Protein 1MJH (pdb70)

Foldseek 3Di:
DQQQEEEQEAPPFPQSVVLLVVVLVSDDPDAHEYEYEYEAEQVVLVVVVSSVVVVVVVVVVVVVVQVVSCVVSVVSPYHYRYYYYYYHQLVVSQVVCVVVVGQEYGGEQDHDVPDVVDQGDPSVVSNVVPHPHHYHYGYDDPD/DQQAEEEQEAPPFQQSVVLLVVVLVSDDPDAHAYEYEYEAEPVVLVVVVVSSVVVVVVVVVVCVVVQVVSCVVNVVSPHHYDYDYYYYHLLVVSQVVCVVVVGQEYGGEQDHDVPDPVDRGDPSVVSNVVPHPHHYHYGYDDDD

Solvent-accessible surface area: 15535 Å² total; per-residue (Å²): 84,125,27,108,52,1,0,3,12,8,51,39,3,109,3,5,104,40,0,15,119,9,0,56,36,16,54,65,172,152,93,14,36,0,0,0,1,25,16,6,32,46,119,135,14,167,148,130,144,134,53,79,119,50,46,98,116,56,39,106,64,3,123,88,92,6,102,105,25,51,113,74,0,67,111,62,45,6,150,14,90,68,34,56,44,70,3,41,18,24,92,30,9,32,119,13,0,109,97,36,45,3,48,0,0,0,8,8,0,12,19,144,122,64,93,181,142,78,80,9,16,80,50,5,42,41,0,0,59,118,5,74,36,18,0,0,0,2,23,47,122,125,150,98,107,25,104,51,0,0,0,12,6,50,31,3,93,1,4,82,32,0,4,121,11,0,70,34,17,48,73,186,140,77,16,35,0,1,0,1,24,14,11,30,62,132,138,21,196,91,123,138,108,125,50,71,96,47,63,96,120,66,31,100,128,4,88,104,95,3,82,97,10,47,139,65,0,69,122,52,48,8,146,14,96,55,32,48,41,48,3,40,20,24,90,25,8,34,116,14,0,107,102,36,43,3,47,0,0,0,8,8,0,11,18,140,122,54,88,137,134,77,78,9,17,81,50,6,41,39,0,0,60,111,5,74,37,18,0,0,0,2,22,35,113,108,145

B-factor: mean 31.73, std 15.05, range [5.67, 88.01]

CATH classification: 3.40.50.620

Organism: Methanocaldococcus jannaschii (strain ATCC 43067 / DSM 2661 / JAL-1 / JCM 10045 / NBRC 100440) (NCBI:txid243232)

Radius of gyration: 20.62 Å; Cα contacts (8 Å, |Δi|>4): 515; chains: 2; bounding box: 46×74×37 Å

Structure (mmCIF, N/CA/C/O backbone):
data_1MJH
#
_entry.id   1MJH
#
_cell.length_a   95.530
_cell.length_b   96.080
_cell.length_c   37.500
_cell.angle_alpha   90.00
_cell.angle_beta   90.00
_cell.angle_gamma   90.00
#
_symmetry.space_group_name_H-M   'P 21 21 2'
#
loop_
_entity.id
_entity.type
_entity.pdbx_description
1 polymer 'PR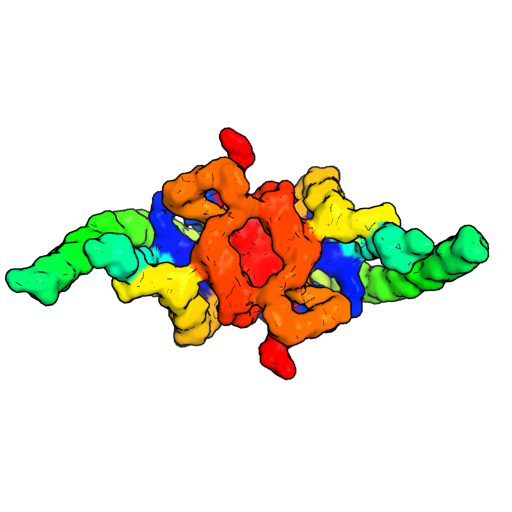OTEIN (ATP-BINDING DOMAIN OF PROTEIN MJ0577)'
2 non-polymer 'MANGANESE (II) ION'
3 non-polymer "ADENOSINE-5'-TRIPHOSPHATE"
4 water water
#
loop_
_atom_site.group_PDB
_atom_site.id
_atom_site.type_symbol
_atom_site.label_atom_id
_atom_site.label_alt_id
_atom_site.label_comp_id
_atom_site.label_asym_id
_atom_site.label_entity_id
_atom_site.label_seq_id
_atom_site.pdbx_PDB_ins_code
_atom_site.Cartn_x
_atom_site.Cartn_y
_atom_site.Cartn_z
_atom_site.occupancy
_atom_site.B_iso_or_equiv
_atom_site.auth_seq_id
_atom_site.auth_comp_id
_atom_site.auth_asym_id
_atom_site.auth_atom_id
_atom_site.pdbx_PDB_model_num
ATOM 1 N N . VAL A 1 3 ? 28.054 -9.370 16.846 1.00 32.99 3 VAL A N 1
ATOM 2 C CA . VAL A 1 3 ? 27.701 -8.036 17.425 1.00 32.30 3 VAL A CA 1
ATOM 3 C C . VAL A 1 3 ? 28.937 -7.294 17.890 1.00 33.27 3 VAL A C 1
ATOM 4 O O . VAL A 1 3 ? 29.738 -7.926 18.586 1.00 33.48 3 VAL A O 1
ATOM 8 N N . MET A 1 4 ? 29.120 -6.014 17.535 1.00 28.25 4 MET A N 1
ATOM 9 C CA . MET A 1 4 ? 30.194 -5.203 18.060 1.00 28.34 4 MET A CA 1
ATOM 10 C C . MET A 1 4 ? 29.649 -3.813 18.420 1.00 27.20 4 MET A C 1
ATOM 11 O O . MET A 1 4 ? 29.072 -3.161 17.516 1.00 30.41 4 MET A O 1
ATOM 16 N N . TYR A 1 5 ? 29.838 -3.322 19.634 1.00 25.05 5 TYR A N 1
ATOM 17 C CA . TYR A 1 5 ? 29.338 -1.999 19.980 1.00 21.42 5 TYR A CA 1
ATOM 18 C C . TYR A 1 5 ? 30.352 -0.899 19.680 1.00 24.84 5 TYR A C 1
ATOM 19 O O . TYR A 1 5 ? 30.968 -0.371 20.601 1.00 30.55 5 TYR A O 1
ATOM 28 N N . LYS A 1 6 ? 30.494 -0.582 18.383 1.00 25.74 6 LYS A N 1
ATOM 29 C CA . LYS A 1 6 ? 31.494 0.447 18.035 1.00 26.75 6 LYS A CA 1
ATOM 30 C C . LYS A 1 6 ? 30.932 1.839 18.096 1.00 26.72 6 LYS A C 1
ATOM 31 O O . LYS A 1 6 ? 31.622 2.816 18.427 1.00 26.08 6 LYS A O 1
ATOM 37 N N . LYS A 1 7 ? 29.615 1.947 17.796 1.00 23.41 7 LYS A N 1
ATOM 38 C CA . LYS A 1 7 ? 28.988 3.272 17.737 1.00 20.58 7 LYS A CA 1
ATOM 39 C C . LYS A 1 7 ? 27.694 3.279 18.564 1.00 19.74 7 LYS A C 1
ATOM 40 O O . LYS A 1 7 ? 26.896 2.358 18.378 1.00 20.01 7 LYS A O 1
ATOM 46 N N . ILE A 1 8 ? 27.666 4.167 19.531 1.00 19.44 8 ILE A N 1
ATOM 47 C CA . ILE A 1 8 ? 26.527 4.253 20.457 1.00 19.60 8 ILE A CA 1
ATOM 48 C C . ILE A 1 8 ? 25.730 5.532 20.243 1.00 23.36 8 ILE A C 1
ATOM 49 O O . ILE A 1 8 ? 26.282 6.639 20.139 1.00 22.68 8 ILE A O 1
ATOM 54 N N . LEU A 1 9 ? 24.367 5.391 20.287 1.00 19.74 9 LEU A N 1
ATOM 55 C CA . LEU A 1 9 ? 23.571 6.628 20.280 1.00 18.71 9 LEU A CA 1
ATOM 56 C C . LEU A 1 9 ? 23.141 6.877 21.722 1.00 19.02 9 LEU A C 1
ATOM 57 O O . LEU A 1 9 ? 22.611 5.977 22.397 1.00 20.10 9 LEU A O 1
ATOM 62 N N . TYR A 1 10 ? 23.567 8.057 22.224 1.00 16.73 10 TYR A N 1
ATOM 63 C CA . TYR A 1 10 ? 23.174 8.432 23.580 1.00 18.31 10 TYR A CA 1
ATOM 64 C C . TYR A 1 10 ? 22.289 9.674 23.533 1.00 18.98 10 TYR A C 1
ATOM 65 O O . TYR A 1 10 ? 22.748 10.811 23.374 1.00 20.71 10 TYR A O 1
ATOM 74 N N . PRO A 1 11 ? 20.977 9.477 23.525 1.00 19.23 11 PRO A N 1
ATOM 75 C CA . PRO A 1 11 ? 20.028 10.612 23.523 1.00 18.82 11 PRO A CA 1
ATOM 76 C C . PRO A 1 11 ? 19.774 11.079 24.945 1.00 20.75 11 PRO A C 1
ATOM 77 O O . PRO A 1 11 ? 19.486 10.308 25.888 1.00 20.23 11 PRO A O 1
ATOM 81 N N . THR A 1 12 ? 20.051 12.380 25.172 1.00 18.90 12 THR A N 1
ATOM 82 C CA . THR A 1 12 ? 19.849 12.943 26.503 1.00 19.90 12 THR A CA 1
ATOM 83 C C . THR A 1 12 ? 18.883 14.107 26.560 1.00 22.67 12 THR A C 1
ATOM 84 O O . THR A 1 12 ? 18.893 14.946 25.662 1.00 19.96 12 THR A O 1
ATOM 88 N N . ASP A 1 13 ? 18.090 14.161 27.606 1.00 21.58 13 ASP A N 1
ATOM 89 C CA . ASP A 1 13 ? 17.213 15.278 27.924 1.00 21.04 13 ASP A CA 1
ATOM 90 C C . ASP A 1 13 ? 17.791 16.023 29.143 1.00 24.53 13 ASP A C 1
ATOM 91 O O . ASP A 1 13 ? 17.052 16.794 29.735 1.00 23.43 13 ASP A O 1
ATOM 96 N N . PHE A 1 14 ? 19.009 15.698 29.516 1.00 22.42 14 PHE A N 1
ATOM 97 C CA . PHE A 1 14 ? 19.705 16.308 30.661 1.00 27.84 14 PHE A CA 1
ATOM 98 C C . PHE A 1 14 ? 19.028 16.028 31.984 1.00 27.65 14 PHE A C 1
ATOM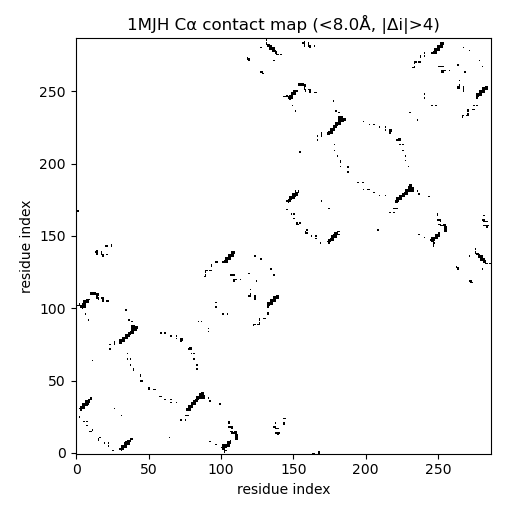 99 O O . PHE A 1 14 ? 19.150 16.763 33.005 1.00 25.29 14 PHE A O 1
ATOM 107 N N . SER A 1 15 ? 18.254 14.949 32.074 1.00 23.79 15 SER A N 1
ATOM 108 C CA . SER A 1 15 ? 17.538 14.571 33.296 1.00 22.29 15 SER A CA 1
ATOM 109 C C . SER A 1 15 ? 18.460 13.766 34.201 1.00 21.63 15 SER A C 1
ATOM 110 O O . SER A 1 15 ? 19.528 13.288 33.848 1.00 22.36 15 SER A O 1
ATOM 113 N N . GLU A 1 16 ? 17.948 13.550 35.423 1.00 24.81 16 GLU A N 1
ATOM 114 C CA . GLU A 1 16 ? 18.765 12.775 36.374 1.00 25.77 16 GLU A CA 1
ATOM 115 C C . GLU A 1 16 ? 18.880 11.320 35.918 1.00 26.44 16 GLU A C 1
ATOM 116 O O . GLU A 1 16 ? 19.971 10.732 36.051 1.00 23.77 16 GLU A O 1
ATOM 122 N N . THR A 1 17 ? 17.787 10.840 35.276 1.00 24.19 17 THR A N 1
ATOM 123 C CA . THR A 1 17 ? 17.917 9.423 34.837 1.00 22.27 17 THR A CA 1
ATOM 124 C C . THR A 1 17 ? 18.820 9.293 33.633 1.00 23.05 17 THR A C 1
ATOM 125 O O . THR A 1 17 ? 19.699 8.425 33.472 1.00 20.90 17 THR A O 1
ATOM 129 N N . ALA A 1 18 ? 18.801 10.295 32.744 1.00 21.53 18 ALA A N 1
ATOM 130 C CA . ALA A 1 18 ? 19.742 10.321 31.612 1.00 21.46 18 ALA A CA 1
ATOM 131 C C . ALA A 1 18 ? 21.179 10.360 32.088 1.00 20.01 18 ALA A C 1
ATOM 132 O O . ALA A 1 18 ? 22.124 9.830 31.528 1.00 21.35 18 ALA A O 1
ATOM 134 N N . GLU A 1 19 ? 21.400 11.021 33.269 1.00 22.92 19 GLU A N 1
ATOM 135 C CA . GLU A 1 19 ? 22.766 11.084 33.826 1.00 22.27 19 GLU A CA 1
ATOM 136 C C . GLU A 1 19 ? 23.286 9.730 34.323 1.00 20.73 19 GLU A C 1
ATOM 137 O O . GLU A 1 19 ? 24.433 9.406 34.166 1.00 22.66 19 GLU A O 1
ATOM 143 N N . ILE A 1 20 ? 22.372 8.912 34.821 1.00 24.53 20 ILE A N 1
ATOM 144 C CA . ILE A 1 20 ? 22.669 7.534 35.200 1.00 22.66 20 ILE A CA 1
ATOM 145 C C . ILE A 1 20 ? 23.046 6.792 33.914 1.00 22.95 20 ILE A C 1
ATOM 146 O O . ILE A 1 20 ? 24.038 6.088 33.866 1.00 21.35 20 ILE A O 1
ATOM 151 N N . ALA A 1 21 ? 22.254 7.046 32.858 1.00 20.07 21 ALA A N 1
ATOM 152 C CA . ALA A 1 21 ? 22.590 6.346 31.602 1.00 23.16 21 ALA A CA 1
ATOM 153 C C . ALA A 1 21 ? 23.952 6.704 31.057 1.00 23.20 21 ALA A C 1
ATOM 154 O O . ALA A 1 21 ? 24.638 5.888 30.437 1.00 20.30 21 ALA A O 1
ATOM 156 N N . LEU A 1 22 ? 24.429 7.932 31.299 1.00 23.09 22 LEU A N 1
ATOM 157 C CA . LEU A 1 22 ? 25.770 8.332 30.882 1.00 22.94 22 LEU A CA 1
ATOM 158 C C . LEU A 1 22 ? 26.877 7.474 31.525 1.00 21.70 22 LEU A C 1
ATOM 159 O O . LEU A 1 22 ? 27.860 7.139 30.838 1.00 23.05 22 LEU A O 1
ATOM 164 N N . LYS A 1 23 ? 26.673 6.979 32.744 1.00 22.63 23 LYS A N 1
ATOM 165 C CA . LYS A 1 23 ? 27.673 6.068 33.328 1.00 24.37 23 LYS A CA 1
ATOM 166 C C . LYS A 1 23 ? 27.757 4.774 32.515 1.00 25.44 23 LYS A C 1
ATOM 167 O O . LYS A 1 23 ? 28.842 4.175 32.460 1.00 23.43 23 LYS A O 1
ATOM 173 N N . HIS A 1 24 ? 26.597 4.311 32.002 1.00 23.25 24 HIS A N 1
ATOM 174 C CA . HIS A 1 24 ? 26.615 3.089 31.199 1.00 21.89 24 HIS A CA 1
ATOM 175 C C . HIS A 1 24 ? 27.283 3.307 29.862 1.00 21.01 24 HIS A C 1
ATOM 176 O O . HIS A 1 24 ? 28.069 2.505 29.357 1.00 20.74 24 HIS A O 1
ATOM 183 N N . VAL A 1 25 ? 27.100 4.474 29.200 1.00 21.08 25 VAL A N 1
ATOM 184 C CA . VAL A 1 25 ? 27.825 4.800 28.000 1.00 21.59 25 VAL A CA 1
ATOM 185 C C . VAL A 1 25 ? 29.340 4.721 28.228 1.00 22.11 25 VAL A C 1
ATOM 186 O O . VAL A 1 25 ? 30.072 4.072 27.480 1.00 22.63 25 VAL A O 1
ATOM 190 N N . LYS A 1 26 ? 29.790 5.300 29.351 1.00 23.93 26 LYS A N 1
ATOM 191 C CA . LYS A 1 26 ? 31.227 5.256 29.662 1.00 24.93 26 LYS A CA 1
ATOM 192 C C . LYS A 1 26 ? 31.713 3.821 29.946 1.00 24.80 26 LYS A C 1
ATOM 193 O O . LYS A 1 26 ? 32.815 3.458 29.542 1.00 25.19 26 LYS A O 1
ATOM 199 N N . ALA A 1 27 ? 30.845 2.998 30.510 1.00 25.30 27 ALA A N 1
ATOM 200 C CA . ALA A 1 27 ? 31.223 1.599 30.766 1.00 25.91 27 ALA A CA 1
ATOM 201 C C . ALA A 1 27 ? 31.378 0.820 29.482 1.00 28.37 27 ALA A C 1
ATOM 202 O O . ALA A 1 27 ? 31.967 -0.255 29.404 1.00 25.38 27 ALA A O 1
ATOM 204 N N . PHE A 1 28 ? 30.818 1.295 28.343 1.00 24.48 28 PHE A N 1
ATOM 205 C CA . PHE A 1 28 ? 30.997 0.615 27.080 1.00 21.51 28 PHE A CA 1
ATOM 206 C C . PHE A 1 28 ? 32.359 0.854 26.493 1.00 23.85 28 PHE A C 1
ATOM 207 O O . PHE A 1 28 ? 32.717 0.149 25.547 1.00 25.13 28 PHE A O 1
ATOM 215 N N . LYS A 1 29 ? 33.181 1.720 27.112 1.00 26.13 29 LYS A N 1
ATOM 216 C CA . LYS A 1 29 ? 34.476 1.968 26.492 1.00 27.76 29 LYS A CA 1
ATOM 217 C C . LYS A 1 29 ? 35.328 0.718 26.731 1.00 34.39 29 LYS A C 1
ATOM 218 O O . LYS A 1 29 ? 35.180 0.037 27.737 1.00 34.99 29 LYS A O 1
ATOM 224 N N . THR A 1 30 ? 36.078 0.312 25.739 1.00 33.50 30 THR A N 1
ATOM 225 C CA . THR A 1 30 ? 37.062 -0.720 25.653 1.00 42.25 30 THR A CA 1
ATOM 226 C C . THR A 1 30 ? 38.404 -0.131 25.169 1.00 45.49 30 THR A C 1
ATOM 227 O O . THR A 1 30 ? 38.620 1.089 25.138 1.00 46.90 30 THR A O 1
ATOM 231 N N . LEU A 1 31 ? 39.258 -0.979 24.610 1.00 50.28 31 LEU A N 1
ATOM 232 C CA . LEU A 1 31 ? 40.538 -0.580 24.046 1.00 50.39 31 LEU A CA 1
ATOM 233 C C . LEU A 1 31 ? 40.411 -0.145 22.588 1.00 51.13 31 LEU A C 1
ATOM 234 O O . LEU A 1 31 ? 41.322 0.460 22.007 1.00 49.19 31 LEU A O 1
ATOM 239 N N . LYS A 1 32 ? 39.271 -0.483 21.985 1.00 47.79 32 LYS A N 1
ATOM 240 C CA . LYS A 1 32 ? 39.059 -0.214 20.569 1.00 46.97 32 LYS A CA 1
ATOM 241 C C . LYS A 1 32 ? 38.515 1.191 20.371 1.00 44.32 32 LYS A C 1
ATOM 242 O O . LYS A 1 32 ? 38.114 1.831 21.340 1.00 43.80 32 LYS A O 1
ATOM 248 N N . ALA A 1 33 ? 38.568 1.676 19.140 1.00 43.31 33 ALA A N 1
ATOM 249 C CA . ALA A 1 33 ? 38.032 2.996 18.826 1.00 45.10 33 ALA A CA 1
ATOM 250 C C . ALA A 1 33 ? 36.503 2.946 18.916 1.00 43.29 33 ALA A C 1
ATOM 251 O O . ALA A 1 33 ? 35.882 2.067 18.335 1.00 41.79 33 ALA A O 1
ATOM 253 N N . GLU A 1 34 ? 35.934 3.837 19.716 1.00 42.21 34 GLU A N 1
ATOM 254 C CA . GLU A 1 34 ? 34.489 3.850 19.889 1.00 34.14 34 GLU A CA 1
ATOM 255 C C . GLU A 1 34 ? 34.023 5.281 19.631 1.00 31.42 34 GLU A C 1
ATOM 256 O O . GLU A 1 34 ? 34.747 6.268 19.846 1.00 28.92 34 GLU A O 1
ATOM 262 N N . GLU A 1 35 ? 32.745 5.369 19.244 1.00 26.14 35 GLU A N 1
ATOM 263 C CA . GLU A 1 35 ? 32.138 6.633 18.907 1.00 23.12 35 GLU A CA 1
ATOM 264 C C . GLU A 1 35 ? 30.762 6.797 19.564 1.00 23.68 35 GLU A C 1
ATOM 265 O O . GLU A 1 35 ? 30.093 5.753 19.710 1.00 24.40 35 GLU A O 1
ATOM 271 N N . VAL A 1 36 ? 30.485 7.985 20.051 1.00 23.69 36 VAL A N 1
ATOM 272 C CA . VAL A 1 36 ? 29.189 8.271 20.639 1.00 21.94 36 VAL A CA 1
ATOM 273 C C . VAL A 1 36 ? 28.539 9.360 19.787 1.00 26.48 36 VAL A C 1
ATOM 274 O O . VAL A 1 36 ? 29.057 10.463 19.485 1.00 24.75 36 VAL A O 1
ATOM 278 N N . ILE A 1 37 ? 27.302 9.051 19.365 1.00 21.45 37 ILE A N 1
ATOM 279 C CA . ILE A 1 37 ? 26.447 10.108 18.824 1.00 22.54 37 ILE A CA 1
ATOM 280 C C . ILE A 1 37 ? 25.688 10.672 20.000 1.00 21.26 37 ILE A C 1
ATOM 281 O O . ILE A 1 37 ? 24.865 9.993 20.661 1.00 22.99 37 ILE A O 1
ATOM 286 N N . LEU A 1 38 ? 25.960 11.920 20.385 1.00 21.18 38 LEU A N 1
ATOM 287 C CA . LEU A 1 38 ? 25.359 12.539 21.541 1.00 23.28 38 LEU A CA 1
ATOM 288 C C . LEU A 1 38 ? 24.236 13.431 21.039 1.00 28.61 38 LEU A C 1
ATOM 289 O O . LEU A 1 38 ? 24.553 14.330 20.251 1.00 24.21 38 LEU A O 1
ATOM 294 N N . LEU A 1 39 ? 22.987 13.095 21.381 1.00 21.25 39 LEU A N 1
ATOM 295 C CA . LEU A 1 39 ? 21.862 13.805 20.762 1.00 20.97 39 LEU A CA 1
ATOM 296 C C . LEU A 1 39 ? 20.899 14.399 21.762 1.00 24.19 39 LEU A C 1
ATOM 297 O O . LEU A 1 39 ? 20.442 13.824 22.773 1.00 21.24 39 LEU A O 1
ATOM 302 N N . HIS A 1 40 ? 20.490 15.651 21.526 1.00 19.66 40 HIS A N 1
ATOM 303 C CA . HIS A 1 40 ? 19.492 16.338 22.271 1.00 17.85 40 HIS A CA 1
ATOM 304 C C . HIS A 1 40 ? 18.381 16.862 21.346 1.00 21.69 40 HIS A C 1
ATOM 305 O O . HIS A 1 40 ? 18.750 17.415 20.294 1.00 22.55 40 HIS A O 1
ATOM 312 N N . VAL A 1 41 ? 17.145 16.492 21.566 1.00 20.64 41 VAL A N 1
ATOM 313 C CA . VAL A 1 41 ? 16.040 17.001 20.748 1.00 21.20 41 VAL A CA 1
ATOM 314 C C . VAL A 1 41 ? 15.305 18.075 21.530 1.00 20.75 41 VAL A C 1
ATOM 315 O O . VAL A 1 41 ? 14.747 17.877 22.613 1.00 22.19 41 VAL A O 1
ATOM 319 N N . ILE A 1 42 ? 15.151 19.269 20.904 1.00 22.62 42 ILE A N 1
ATOM 320 C CA . ILE A 1 42 ? 14.277 20.294 21.488 1.00 23.41 42 ILE A CA 1
ATOM 321 C C . ILE A 1 42 ? 12.847 20.010 21.019 1.00 25.79 42 ILE A C 1
ATOM 322 O O . ILE A 1 42 ? 12.550 20.006 19.838 1.00 24.67 42 ILE A O 1
ATOM 327 N N . ASP A 1 43 ? 11.966 19.700 21.987 1.00 24.03 43 ASP A N 1
ATOM 328 C CA . ASP A 1 43 ? 10.644 19.186 21.575 1.00 22.43 43 ASP A CA 1
ATOM 329 C C . ASP A 1 43 ? 9.777 20.295 21.007 1.00 27.46 43 ASP A C 1
ATOM 330 O O . ASP A 1 43 ? 9.442 21.273 21.697 1.00 28.61 43 ASP A O 1
ATOM 335 N N . GLU A 1 44 ? 9.455 20.149 19.732 1.00 29.20 44 GLU A N 1
ATOM 336 C CA . GLU A 1 44 ? 8.713 21.205 19.033 1.00 33.74 44 GLU A CA 1
ATOM 337 C C . GLU A 1 44 ? 7.310 21.395 19.571 1.00 36.24 44 GLU A C 1
ATOM 338 O O . GLU A 1 44 ? 6.709 22.478 19.456 1.00 38.59 44 GLU A O 1
ATOM 344 N N . ARG A 1 45 ? 6.755 20.358 20.183 1.00 38.19 45 ARG A N 1
ATOM 345 C CA . ARG A 1 45 ? 5.419 20.389 20.735 1.00 41.75 45 ARG A CA 1
ATOM 346 C C . ARG A 1 45 ? 5.379 21.268 21.980 1.00 44.08 45 ARG A C 1
ATOM 347 O O . ARG A 1 45 ? 4.287 21.710 22.319 1.00 45.89 45 ARG A O 1
ATOM 355 N N . GLU A 1 46 ? 6.500 21.581 22.616 1.00 46.59 46 GLU A N 1
ATOM 356 C CA . GLU A 1 46 ? 6.523 22.421 23.802 1.00 51.58 46 GLU A CA 1
ATOM 357 C C . GLU A 1 46 ? 6.858 23.877 23.496 1.00 55.96 46 GLU A C 1
ATOM 358 O O . GLU A 1 46 ? 6.833 24.758 24.362 1.00 55.94 46 GLU A O 1
ATOM 364 N N . ILE A 1 47 ? 7.108 24.139 22.220 1.00 56.80 47 ILE A N 1
ATOM 365 C CA . ILE A 1 47 ? 7.363 25.470 21.709 1.00 59.48 47 ILE A CA 1
ATOM 366 C C . ILE A 1 47 ? 6.095 26.090 21.134 1.00 59.95 47 ILE A C 1
ATOM 367 O O . ILE A 1 47 ? 5.845 27.269 21.322 1.00 60.70 47 ILE A O 1
ATOM 372 N N . LYS A 1 48 ? 5.357 25.312 20.354 1.00 61.70 48 LYS A N 1
ATOM 373 C CA . LYS A 1 48 ? 4.165 25.805 19.676 1.00 63.14 48 LYS A CA 1
ATOM 374 C C . LYS A 1 48 ? 3.240 26.540 20.641 1.00 63.35 48 LYS A C 1
ATOM 375 O O . LYS A 1 48 ? 3.318 27.796 20.682 1.00 63.55 48 LYS A O 1
ATOM 381 N N . VAL A 1 66 ? 4.357 36.877 20.161 1.00 79.57 66 VAL A N 1
ATOM 382 C CA . VAL A 1 66 ? 3.932 35.435 20.197 1.00 79.73 66 VAL A CA 1
ATOM 383 C C . VAL A 1 66 ? 4.845 34.602 19.304 1.00 80.01 66 VAL A C 1
ATOM 384 O O . VAL A 1 66 ? 5.377 33.587 19.769 1.00 78.91 66 VAL A O 1
ATOM 388 N N . GLU A 1 67 ? 5.117 35.054 18.082 1.00 80.07 67 GLU A N 1
ATOM 389 C CA . GLU A 1 67 ? 6.049 34.350 17.202 1.00 79.39 67 GLU A CA 1
ATOM 390 C C . GLU A 1 67 ? 7.479 34.736 17.584 1.00 77.66 67 GLU A C 1
ATOM 391 O O . GLU A 1 67 ? 8.428 33.964 17.486 1.00 76.71 67 GLU A O 1
ATOM 397 N N . GLU A 1 68 ? 7.596 35.945 18.125 1.00 76.21 68 GLU A N 1
ATOM 398 C CA . GLU A 1 68 ? 8.851 36.456 18.658 1.00 75.05 68 GLU A CA 1
ATOM 399 C C . GLU A 1 68 ? 9.086 35.843 20.039 1.00 72.77 68 GLU A C 1
ATOM 400 O O . GLU A 1 68 ? 10.216 35.735 20.512 1.00 71.76 68 GLU A O 1
ATOM 406 N N . PHE A 1 69 ? 8.000 35.400 20.671 1.00 69.38 69 PHE A N 1
ATOM 407 C CA . PHE A 1 69 ? 8.032 34.703 21.941 1.00 67.10 69 PHE A CA 1
ATOM 408 C C . PHE A 1 69 ? 8.608 33.299 21.745 1.00 64.31 69 PHE A C 1
ATOM 409 O O . PHE A 1 69 ? 9.385 32.835 22.571 1.00 62.77 69 PHE A O 1
ATOM 417 N N . GLU A 1 70 ? 8.220 32.656 20.652 1.00 62.42 70 GLU A N 1
ATOM 418 C CA . GLU A 1 70 ? 8.686 31.330 20.295 1.00 63.35 70 GLU A CA 1
ATOM 419 C C . GLU A 1 70 ? 10.190 31.312 20.032 1.00 61.46 70 GLU A C 1
ATOM 420 O O . GLU A 1 70 ? 10.928 30.492 20.563 1.00 59.87 70 GLU A O 1
ATOM 426 N N . ASN A 1 71 ? 10.617 32.254 19.187 1.00 58.90 71 ASN A N 1
ATOM 427 C CA . ASN A 1 71 ? 12.021 32.393 18.830 1.00 56.37 71 ASN A CA 1
ATOM 428 C C . ASN A 1 71 ? 12.856 32.665 20.073 1.00 54.14 71 ASN A C 1
ATOM 429 O O . ASN A 1 71 ? 13.924 32.078 20.242 1.00 55.85 71 ASN A O 1
ATOM 434 N N . GLU A 1 72 ? 12.370 33.524 20.954 1.00 50.22 72 GLU A N 1
ATOM 435 C CA . GLU A 1 72 ? 13.023 33.814 22.217 1.00 51.87 72 GLU A CA 1
ATOM 436 C C . GLU A 1 72 ? 13.154 32.528 23.047 1.00 49.38 72 GLU A C 1
ATOM 437 O O . GLU A 1 72 ? 14.219 32.276 23.612 1.00 51.08 72 GLU A O 1
ATOM 443 N N . LEU A 1 73 ? 12.081 31.758 23.130 1.00 48.61 73 LEU A N 1
ATOM 444 C CA . LEU A 1 73 ? 12.116 30.499 23.873 1.00 47.64 73 LEU A CA 1
ATOM 445 C C . LEU A 1 73 ? 13.080 29.519 23.203 1.00 45.22 73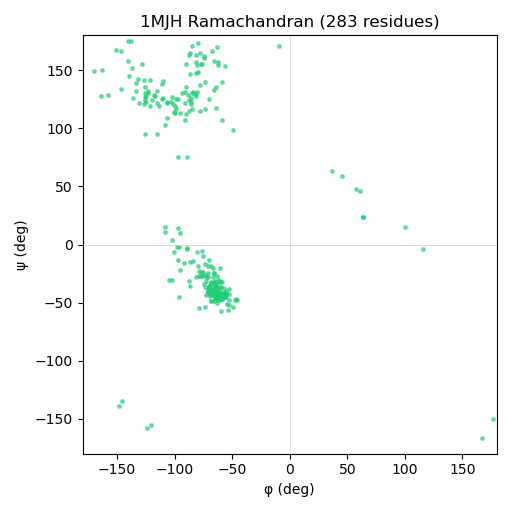 LEU A C 1
ATOM 446 O O . LEU A 1 73 ? 13.917 28.920 23.864 1.00 45.64 73 LEU A O 1
ATOM 451 N N . LYS A 1 74 ? 12.981 29.392 21.891 1.00 43.87 74 LYS A N 1
ATOM 452 C CA . LYS A 1 74 ? 13.844 28.569 21.074 1.00 42.63 74 LYS A CA 1
ATOM 453 C C . LYS A 1 74 ? 15.325 28.861 21.296 1.00 40.52 74 LYS A C 1
ATOM 454 O O . LYS A 1 74 ? 16.124 27.928 21.385 1.00 33.99 74 LYS A O 1
ATOM 460 N N . ASN A 1 75 ? 15.683 30.146 21.280 1.00 39.65 75 ASN A N 1
ATOM 461 C CA . ASN A 1 75 ? 17.054 30.562 21.480 1.00 38.36 75 ASN A CA 1
ATOM 462 C C . ASN A 1 75 ? 17.570 30.177 22.860 1.00 38.02 75 ASN A C 1
ATOM 463 O O . ASN A 1 75 ? 18.729 29.813 22.988 1.00 35.62 75 ASN A O 1
ATOM 468 N N . LYS A 1 76 ? 16.715 30.416 23.862 1.00 36.49 76 LYS A N 1
ATOM 469 C CA . LYS A 1 76 ? 17.124 30.081 25.223 1.00 38.34 76 LYS A CA 1
ATOM 470 C C . LYS A 1 76 ? 17.299 28.554 25.328 1.00 31.74 76 LYS A C 1
ATOM 471 O O . LYS A 1 76 ? 18.367 28.169 25.774 1.00 33.94 76 LYS A O 1
ATOM 477 N N . LEU A 1 77 ? 16.391 27.779 24.746 1.00 30.74 77 LEU A N 1
ATOM 478 C CA .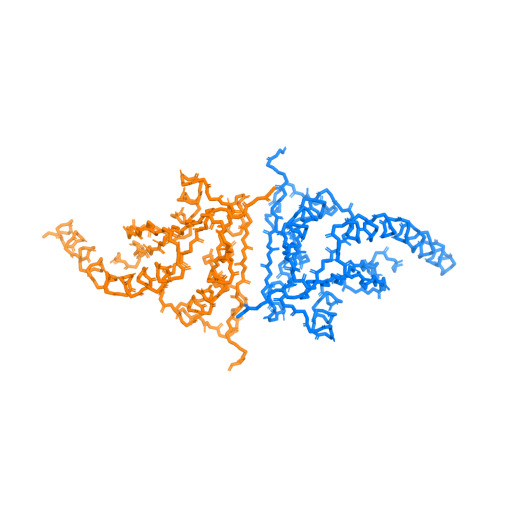 LEU A 1 77 ? 16.563 26.319 24.801 1.00 30.31 77 LEU A CA 1
ATOM 479 C C . LEU A 1 77 ? 17.807 25.885 24.057 1.00 30.00 77 LEU A C 1
ATOM 480 O O . LEU A 1 77 ? 18.570 25.052 24.549 1.00 30.49 77 LEU A O 1
ATOM 485 N N . THR A 1 78 ? 18.095 26.472 22.877 1.00 26.93 78 THR A N 1
ATOM 486 C CA . THR A 1 78 ? 19.290 26.086 22.134 1.00 29.58 78 THR A CA 1
ATOM 487 C C . THR A 1 78 ? 20.554 26.437 22.890 1.00 28.77 78 THR A C 1
ATOM 488 O O . THR A 1 78 ? 21.512 25.671 22.881 1.00 27.99 78 THR A O 1
ATOM 492 N N . GLU A 1 79 ? 20.561 27.671 23.442 1.00 30.40 79 GLU A N 1
ATOM 493 C CA . GLU A 1 79 ? 21.706 28.108 24.230 1.00 30.03 79 GLU A CA 1
ATOM 494 C C . GLU A 1 79 ? 21.945 27.179 25.425 1.00 29.66 79 GLU A C 1
ATOM 495 O O . GLU A 1 79 ? 23.078 26.740 25.633 1.00 28.62 79 GLU A O 1
ATOM 501 N N . GLU A 1 80 ? 20.889 26.855 26.141 1.00 28.34 80 GLU A N 1
ATOM 502 C CA . GLU A 1 80 ? 21.006 25.996 27.319 1.00 35.51 80 GLU A CA 1
ATOM 503 C C . GLU A 1 80 ? 21.424 24.593 26.894 1.00 32.71 80 GLU A C 1
ATOM 504 O O . GLU A 1 80 ? 22.378 24.055 27.456 1.00 32.48 80 GLU A O 1
ATOM 510 N N . ALA A 1 81 ? 20.858 24.092 25.778 1.00 32.90 81 ALA A N 1
ATOM 511 C CA . ALA A 1 81 ? 21.315 22.787 25.297 1.00 32.95 81 ALA A CA 1
ATOM 512 C C . ALA A 1 81 ? 22.775 22.724 24.926 1.00 33.55 81 ALA A C 1
ATOM 513 O O . ALA A 1 81 ? 23.495 21.770 25.228 1.00 30.66 81 ALA A O 1
ATOM 515 N N . LYS A 1 82 ? 23.312 23.721 24.203 1.00 27.31 82 LYS A N 1
ATOM 516 C CA . LYS A 1 82 ? 24.708 23.757 23.806 1.00 27.86 82 LYS A CA 1
ATOM 517 C C . LYS A 1 82 ? 25.657 23.781 25.016 1.00 26.06 82 LYS A C 1
ATOM 518 O O . LYS A 1 82 ? 26.703 23.152 24.948 1.00 31.16 82 LYS A O 1
ATOM 524 N N . ASN A 1 83 ? 25.290 24.486 26.062 1.00 31.18 83 ASN A N 1
ATOM 525 C CA . ASN A 1 83 ? 26.126 24.553 27.263 1.00 32.24 83 ASN A CA 1
ATOM 526 C C . ASN A 1 83 ? 26.176 23.205 27.983 1.00 33.03 83 ASN A C 1
ATOM 527 O O . ASN A 1 83 ? 27.259 22.736 28.313 1.00 34.38 83 ASN A O 1
ATOM 532 N N . LYS A 1 84 ? 25.018 22.551 28.108 1.00 29.37 84 LYS A N 1
ATOM 533 C CA . LYS A 1 84 ? 25.005 21.216 28.717 1.00 32.43 84 LYS A CA 1
ATOM 534 C C . LYS A 1 84 ? 25.683 20.194 27.843 1.00 31.25 84 LYS A C 1
ATOM 535 O O . LYS A 1 84 ? 26.427 19.343 28.376 1.00 32.38 84 LYS A O 1
ATOM 541 N N . MET A 1 85 ? 25.530 20.250 26.527 1.00 26.40 85 MET A N 1
ATOM 542 C CA . MET A 1 85 ? 26.112 19.257 25.610 1.00 28.04 85 MET A CA 1
ATOM 543 C C . MET A 1 85 ? 27.627 19.375 25.550 1.00 29.30 85 MET A C 1
ATOM 544 O O . MET A 1 85 ? 28.418 18.446 25.571 1.00 25.95 85 MET A O 1
ATOM 549 N N . GLU A 1 86 ? 28.158 20.621 25.652 1.00 32.04 86 GLU A N 1
ATOM 550 C CA . GLU A 1 86 ? 29.611 20.806 25.664 1.00 34.50 86 GLU A CA 1
ATOM 551 C C . GLU A 1 86 ? 30.319 20.056 26.795 1.00 30.96 86 GLU A C 1
ATOM 552 O O . GLU A 1 86 ? 31.363 19.430 26.605 1.00 31.54 86 GLU A O 1
ATOM 558 N N . ASN A 1 87 ? 29.753 20.085 27.991 1.00 30.67 87 ASN A N 1
ATOM 559 C CA . ASN A 1 87 ? 30.329 19.401 29.139 1.00 32.26 87 ASN A CA 1
ATOM 560 C C . ASN A 1 87 ? 30.229 17.885 29.054 1.00 31.11 87 ASN A C 1
ATOM 561 O O . ASN A 1 87 ? 31.223 17.199 29.304 1.00 28.84 87 ASN A O 1
ATOM 566 N N . ILE A 1 88 ? 29.084 17.395 28.535 1.00 30.34 88 ILE A N 1
ATOM 567 C CA . ILE A 1 88 ? 28.994 15.927 28.331 1.00 25.59 88 ILE A CA 1
ATOM 568 C C . ILE A 1 88 ? 29.962 15.469 27.295 1.00 27.41 88 ILE A C 1
ATOM 569 O O . ILE A 1 88 ? 30.586 14.397 27.389 1.00 28.48 88 ILE A O 1
ATOM 574 N N . LYS A 1 89 ? 30.102 16.206 26.169 1.00 25.68 89 LYS A N 1
ATOM 575 C CA . LYS A 1 89 ? 31.013 15.885 25.110 1.00 29.14 89 LYS A CA 1
ATOM 576 C C . LYS A 1 89 ? 32.447 15.765 25.637 1.00 28.78 89 LYS A C 1
ATOM 577 O O . LYS A 1 89 ? 33.136 14.804 25.364 1.00 28.47 89 LYS A O 1
ATOM 583 N N . LYS A 1 90 ? 32.863 16.703 26.490 1.00 30.66 90 LYS A N 1
ATOM 584 C CA . LYS A 1 90 ? 34.258 16.635 26.978 1.00 30.04 90 LYS A CA 1
ATOM 585 C C . LYS A 1 90 ? 34.472 15.445 27.900 1.00 31.03 90 LYS A C 1
ATOM 586 O O . LYS A 1 90 ? 35.505 14.758 27.821 1.00 28.74 90 LYS A O 1
ATOM 592 N N . GLU A 1 91 ? 33.447 15.185 28.731 1.00 28.51 91 GLU A N 1
ATOM 593 C CA . GLU A 1 91 ? 33.533 14.047 29.672 1.00 31.57 91 GLU A CA 1
ATOM 594 C C . GLU A 1 91 ? 33.607 12.759 28.899 1.00 29.32 91 GLU A C 1
ATOM 595 O O . GLU A 1 91 ? 34.406 11.855 29.163 1.00 31.18 91 GLU A O 1
ATOM 601 N N . LEU A 1 92 ? 32.882 12.668 27.755 1.00 27.60 92 LEU A N 1
ATOM 602 C CA . LEU A 1 92 ? 33.035 11.492 26.901 1.00 26.28 92 LEU A CA 1
ATOM 603 C C . LEU A 1 92 ? 34.362 11.398 26.182 1.00 27.72 92 LEU A C 1
ATOM 604 O O . LEU A 1 92 ? 35.010 10.344 25.999 1.00 27.79 92 LEU A O 1
ATOM 609 N N . GLU A 1 93 ? 34.880 12.513 25.656 1.00 28.77 93 GLU A N 1
ATOM 610 C CA . GLU A 1 93 ? 36.176 12.541 24.983 1.00 28.18 93 GLU A CA 1
ATOM 611 C C . GLU A 1 93 ? 37.320 12.225 25.963 1.00 28.86 93 GLU A C 1
ATOM 612 O O . GLU A 1 93 ? 38.219 11.473 25.552 1.00 30.15 93 GLU A O 1
ATOM 618 N N . ASP A 1 94 ? 37.205 12.676 27.180 1.00 32.28 94 ASP A N 1
ATOM 619 C CA . ASP A 1 94 ? 38.183 12.363 28.235 1.00 34.00 94 ASP A CA 1
ATOM 620 C C . ASP A 1 94 ? 38.316 10.882 28.525 1.00 38.28 94 ASP A C 1
ATOM 621 O O . ASP A 1 94 ? 39.324 10.487 29.126 1.00 39.14 94 ASP A O 1
ATOM 626 N N . VAL A 1 95 ? 37.342 10.032 28.171 1.00 32.89 95 VAL A N 1
ATOM 627 C CA . VAL A 1 95 ? 37.500 8.595 28.380 1.00 33.76 95 VAL A CA 1
ATOM 628 C C . VAL A 1 95 ? 37.855 7.946 27.048 1.00 29.97 95 VAL A C 1
ATOM 629 O O . VAL A 1 95 ? 38.035 6.732 26.929 1.00 32.67 95 VAL A O 1
ATOM 633 N N . GLY A 1 96 ? 38.029 8.755 26.007 1.00 29.63 96 GLY A N 1
ATOM 634 C CA . GLY A 1 96 ? 38.522 8.358 24.730 1.00 28.34 96 GLY A CA 1
ATOM 635 C C . GLY A 1 96 ? 37.490 8.137 23.634 1.00 27.78 96 GLY A C 1
ATOM 636 O O . GLY A 1 96 ? 37.874 7.562 22.634 1.00 32.11 96 GLY A O 1
ATOM 637 N N . PHE A 1 97 ? 36.256 8.615 23.832 1.00 26.23 97 PHE A N 1
ATOM 638 C CA . PHE A 1 97 ? 35.341 8.414 22.677 1.00 26.45 97 PHE A CA 1
ATOM 639 C C . PHE A 1 97 ? 35.563 9.471 21.612 1.00 27.10 97 PHE A C 1
ATOM 640 O O . PHE A 1 97 ? 35.852 10.608 22.001 1.00 31.29 97 PHE A O 1
ATOM 648 N N . LYS A 1 98 ? 35.253 9.198 20.353 1.00 28.99 98 LYS A N 1
ATOM 649 C CA . LYS A 1 98 ? 35.033 10.270 19.361 1.00 29.91 98 LYS A CA 1
ATOM 650 C C . LYS A 1 98 ? 33.555 10.675 19.531 1.00 29.74 98 LYS A C 1
ATOM 651 O O . LYS A 1 98 ? 32.770 9.721 19.632 1.00 29.03 98 LYS A O 1
ATOM 657 N N . VAL A 1 99 ? 33.202 11.938 19.656 1.00 25.74 99 VAL A N 1
ATOM 658 C CA . VAL A 1 99 ? 31.804 12.286 19.911 1.00 23.66 99 VAL A CA 1
ATOM 659 C C . VAL A 1 99 ? 31.268 13.130 18.761 1.00 27.09 99 VAL A C 1
ATOM 660 O O . VAL A 1 99 ? 31.891 14.120 18.334 1.00 28.58 99 VAL A O 1
ATOM 664 N N . LYS A 1 100 ? 30.120 12.736 18.206 1.00 24.81 100 LYS A N 1
ATOM 665 C CA . LYS A 1 100 ? 29.420 13.552 17.198 1.00 26.96 100 LYS A CA 1
ATOM 666 C C . LYS A 1 100 ? 28.189 14.109 17.887 1.00 24.92 100 LYS A C 1
ATOM 667 O O . LYS A 1 100 ? 27.248 13.336 18.234 1.00 24.45 100 LYS A O 1
ATOM 673 N N . ASP A 1 101 ? 28.165 15.358 18.282 1.00 24.59 101 ASP A N 1
ATOM 674 C CA . ASP A 1 101 ? 27.113 16.041 19.000 1.00 24.34 101 ASP A CA 1
ATOM 675 C C . ASP A 1 101 ? 26.081 16.653 18.047 1.00 26.33 101 ASP A C 1
ATOM 676 O O . ASP A 1 101 ? 26.419 17.256 17.043 1.00 25.28 101 ASP A O 1
ATOM 681 N N . ILE A 1 102 ? 24.803 16.364 18.287 1.00 23.15 102 ILE A N 1
ATOM 682 C CA . ILE A 1 102 ? 23.686 16.793 17.427 1.00 21.58 102 ILE A CA 1
ATOM 683 C C . ILE A 1 102 ? 22.558 17.365 18.243 1.00 23.64 102 ILE A C 1
ATOM 684 O O . ILE A 1 102 ? 22.026 16.879 19.270 1.00 23.10 102 ILE A O 1
ATOM 689 N N . ILE A 1 103 ? 22.052 18.552 17.803 1.00 22.13 103 ILE A N 1
ATOM 690 C CA . ILE A 1 103 ? 20.928 19.204 18.404 1.00 22.07 103 ILE A CA 1
ATOM 691 C C . ILE A 1 103 ? 19.933 19.416 17.247 1.00 25.36 103 ILE A C 1
ATOM 692 O O . ILE A 1 103 ? 20.319 19.931 16.215 1.00 23.55 103 ILE A O 1
ATOM 697 N N . VAL A 1 104 ? 18.707 18.977 17.446 1.00 21.64 104 VAL A N 1
ATOM 698 C CA . VAL A 1 104 ? 17.644 19.135 16.480 1.00 22.37 104 VAL A CA 1
ATOM 699 C C . VAL A 1 104 ? 16.374 19.544 17.190 1.00 25.60 104 VAL A C 1
ATOM 700 O O . VAL A 1 104 ? 16.117 19.305 18.385 1.00 25.97 104 VAL A O 1
ATOM 704 N N . VAL A 1 105 ? 15.541 20.258 16.456 1.00 22.38 105 VAL A N 1
ATOM 705 C CA . VAL A 1 105 ? 14.195 20.635 16.958 1.00 23.37 105 VAL A CA 1
ATOM 706 C C . VAL A 1 105 ? 13.201 19.724 16.274 1.00 22.97 105 VAL A C 1
ATOM 707 O O . VAL A 1 105 ? 13.135 19.531 15.064 1.00 25.53 105 VAL A O 1
ATOM 711 N N . GLY A 1 106 ? 12.398 18.972 17.067 1.00 26.61 106 GLY A N 1
ATOM 712 C CA . GLY A 1 106 ? 11.429 18.070 16.449 1.00 24.08 106 GLY A CA 1
ATOM 713 C C . GLY A 1 106 ? 10.690 17.263 17.508 1.00 20.86 106 GLY A C 1
ATOM 714 O O . GLY A 1 106 ? 10.537 17.753 18.627 1.00 22.30 106 GLY A O 1
ATOM 715 N N . ILE A 1 107 ? 10.265 16.049 17.150 1.00 22.62 107 ILE A N 1
ATOM 716 C CA . ILE A 1 107 ? 9.572 15.210 18.164 1.00 22.09 107 ILE A CA 1
ATOM 717 C C . ILE A 1 107 ? 10.600 14.207 18.702 1.00 22.34 107 ILE A C 1
ATOM 718 O O . ILE A 1 107 ? 11.151 13.439 17.891 1.00 20.49 107 ILE A O 1
ATOM 723 N N . PRO A 1 108 ? 10.926 14.202 19.988 1.00 20.21 108 PRO A N 1
ATOM 724 C CA . PRO A 1 108 ? 12.047 13.439 20.517 1.00 19.61 108 PRO A CA 1
ATOM 725 C C . PRO A 1 108 ? 12.099 11.986 20.085 1.00 20.85 108 PRO A C 1
ATOM 726 O O . PRO A 1 108 ? 13.125 11.553 19.539 1.00 18.54 108 PRO A O 1
ATOM 730 N N . HIS A 1 109 ? 11.026 11.196 20.282 1.00 21.01 109 HIS A N 1
ATOM 731 C CA . HIS A 1 109 ? 11.142 9.771 19.929 1.00 19.81 109 HIS A CA 1
ATOM 732 C C . HIS A 1 109 ? 11.357 9.557 18.430 1.00 19.76 109 HIS A C 1
ATOM 733 O O . HIS A 1 109 ? 12.097 8.683 17.977 1.00 20.14 109 HIS A O 1
ATOM 740 N N . GLU A 1 110 ? 10.759 10.414 17.603 1.00 20.25 110 GLU A N 1
ATOM 741 C CA . GLU A 1 110 ? 10.921 10.256 16.167 1.00 19.52 110 GLU A CA 1
ATOM 742 C C . GLU A 1 110 ? 12.356 10.568 15.711 1.00 20.58 110 GLU A C 1
ATOM 743 O O . GLU A 1 110 ? 12.908 9.881 14.833 1.00 18.69 110 GLU A O 1
ATOM 749 N N . GLU A 1 111 ? 12.883 11.646 16.229 1.00 17.51 111 GLU A N 1
ATOM 750 C CA . GLU A 1 111 ? 14.269 12.062 15.926 1.00 19.29 111 GLU A CA 1
ATOM 751 C C . GLU A 1 111 ? 15.298 11.068 16.417 1.00 19.17 111 GLU A C 1
ATOM 752 O O . GLU A 1 111 ? 16.264 10.755 15.723 1.00 19.27 111 GLU A O 1
ATOM 758 N N . ILE A 1 112 ? 15.036 10.410 17.556 1.00 18.69 112 ILE A N 1
ATOM 759 C CA . ILE A 1 112 ? 16.001 9.415 18.093 1.00 16.22 112 ILE A CA 1
ATOM 760 C C . ILE A 1 112 ? 15.983 8.181 17.191 1.00 17.86 112 ILE A C 1
ATOM 761 O O . ILE A 1 112 ? 16.994 7.657 16.793 1.00 17.92 112 ILE A O 1
ATOM 766 N N . VAL A 1 113 ? 14.802 7.720 16.736 1.00 18.85 113 VAL A N 1
ATOM 767 C CA . VAL A 1 113 ? 14.683 6.584 15.826 1.00 17.69 113 VAL A CA 1
ATOM 768 C C . VAL A 1 113 ? 15.382 6.896 14.486 1.00 17.77 113 VAL A C 1
ATOM 769 O O . VAL A 1 113 ? 16.140 6.080 13.956 1.00 19.60 113 VAL A O 1
ATOM 773 N N . LYS A 1 114 ? 15.078 8.077 13.950 1.00 19.53 114 LYS A N 1
ATOM 774 C CA . LYS A 1 114 ? 15.673 8.489 12.662 1.00 21.05 114 LYS A CA 1
ATOM 775 C C . LYS A 1 114 ? 17.184 8.622 12.720 1.00 18.73 114 LYS A C 1
ATOM 776 O O . LYS A 1 114 ? 17.897 8.097 11.874 1.00 20.63 114 LYS A O 1
ATOM 782 N N . ILE A 1 115 ? 17.715 9.263 13.785 1.00 18.47 115 ILE A N 1
ATOM 783 C CA . ILE A 1 115 ? 19.179 9.474 13.826 1.00 19.94 115 ILE A CA 1
ATOM 784 C C . ILE A 1 115 ? 19.938 8.227 14.183 1.00 18.90 115 ILE A C 1
ATOM 785 O O . ILE A 1 115 ? 20.988 7.919 13.651 1.00 21.11 115 ILE A O 1
ATOM 790 N N . ALA A 1 116 ? 19.346 7.264 14.945 1.00 18.61 116 ALA A N 1
ATOM 791 C CA . ALA A 1 116 ? 19.979 6.001 15.218 1.00 18.66 116 ALA A CA 1
ATOM 792 C C . ALA A 1 116 ? 20.161 5.253 13.883 1.00 20.81 116 ALA A C 1
ATOM 793 O O . ALA A 1 116 ? 21.185 4.635 13.616 1.00 21.51 116 ALA A O 1
ATOM 795 N N . GLU A 1 117 ? 19.126 5.318 13.015 1.00 19.71 117 GLU A N 1
ATOM 796 C CA . GLU A 1 117 ? 19.239 4.667 11.707 1.00 21.59 117 GLU A CA 1
ATOM 797 C C . GLU A 1 117 ? 20.266 5.374 10.830 1.00 22.80 117 GLU A C 1
ATOM 798 O O . GLU A 1 117 ? 21.137 4.735 10.204 1.00 25.22 117 GLU A O 1
ATOM 804 N N . ASP A 1 118 ? 20.125 6.717 10.784 1.00 20.29 118 ASP A N 1
ATOM 805 C CA . ASP A 1 118 ? 20.989 7.466 9.815 1.00 25.90 118 ASP A CA 1
ATOM 806 C C . ASP A 1 118 ? 22.458 7.419 10.175 1.00 25.98 118 ASP A C 1
ATOM 807 O O . ASP A 1 118 ? 23.326 7.423 9.280 1.00 27.37 118 ASP A O 1
ATOM 812 N N . GLU A 1 119 ? 22.722 7.283 11.4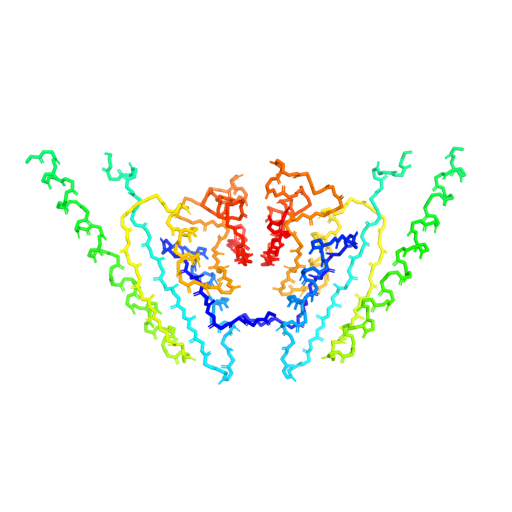84 1.00 24.81 119 GLU A N 1
ATOM 813 C CA . GLU A 1 119 ? 24.146 7.147 11.892 1.00 21.79 119 GLU A CA 1
ATOM 814 C C . GLU A 1 119 ? 24.660 5.741 11.929 1.00 26.25 119 GLU A C 1
ATOM 815 O O . GLU A 1 119 ? 25.852 5.545 12.271 1.00 25.89 119 GLU A O 1
ATOM 821 N N . GLY A 1 120 ? 23.857 4.706 11.664 1.00 22.69 120 GLY A N 1
ATOM 822 C CA . GLY A 1 120 ? 24.260 3.320 11.703 1.00 23.53 120 GLY A CA 1
ATOM 823 C C . GLY A 1 120 ? 24.812 2.932 13.087 1.00 26.58 120 GLY A C 1
ATOM 824 O O . GLY A 1 120 ? 25.751 2.132 13.138 1.00 27.74 120 GLY A O 1
ATOM 825 N N . VAL A 1 121 ? 24.071 3.308 14.136 1.00 24.70 121 VAL A N 1
ATOM 826 C CA . VAL A 1 121 ? 24.603 2.907 15.474 1.00 19.93 121 VAL A CA 1
ATOM 827 C C . VAL A 1 121 ? 24.404 1.442 15.748 1.00 21.89 121 VAL A C 1
ATOM 828 O O . VAL A 1 121 ? 23.498 0.794 15.235 1.00 22.15 121 VAL A O 1
ATOM 832 N N . ASP A 1 122 ? 25.159 0.927 16.740 1.00 19.71 122 ASP A N 1
ATOM 833 C CA . ASP A 1 122 ? 25.089 -0.478 17.138 1.00 19.66 122 ASP A CA 1
ATOM 834 C C . ASP A 1 122 ? 24.133 -0.663 18.332 1.00 18.97 122 ASP A C 1
ATOM 835 O O . ASP A 1 122 ? 23.735 -1.789 18.613 1.00 18.94 122 ASP A O 1
ATOM 840 N N . ILE A 1 123 ? 23.924 0.422 19.035 1.00 17.51 123 ILE A N 1
ATOM 841 C CA . ILE A 1 123 ? 23.100 0.366 20.242 1.00 19.72 123 ILE A CA 1
ATOM 842 C C . ILE A 1 123 ? 22.646 1.761 20.649 1.00 19.94 123 ILE A C 1
ATOM 843 O O . ILE A 1 123 ? 23.371 2.727 20.374 1.00 20.32 123 ILE A O 1
ATOM 848 N N . ILE A 1 124 ? 21.489 1.905 21.272 1.00 15.65 124 ILE A N 1
ATOM 849 C CA . ILE A 1 124 ? 20.968 3.114 21.855 1.00 16.24 124 ILE A CA 1
ATOM 850 C C . ILE A 1 124 ? 20.989 2.900 23.382 1.00 17.54 124 ILE A C 1
ATOM 851 O O . ILE A 1 124 ? 20.399 1.914 23.839 1.00 19.27 124 ILE A O 1
ATOM 856 N N . ILE A 1 125 ? 21.628 3.807 24.095 1.00 17.63 125 ILE A N 1
ATOM 857 C CA . ILE A 1 125 ? 21.684 3.672 25.565 1.00 15.16 125 ILE A CA 1
ATOM 858 C C . ILE A 1 125 ? 20.925 4.871 26.139 1.00 18.86 125 ILE A C 1
ATOM 859 O O . ILE A 1 125 ? 21.261 6.050 25.838 1.00 17.51 125 ILE A O 1
ATOM 864 N N . MET A 1 126 ? 19.881 4.649 26.922 1.00 16.54 126 MET A N 1
ATOM 865 C CA . MET A 1 126 ? 19.021 5.767 27.342 1.00 17.21 126 MET A CA 1
ATOM 866 C C . MET A 1 126 ? 18.375 5.530 28.698 1.00 17.57 126 MET A C 1
ATOM 867 O O . MET A 1 126 ? 18.323 4.386 29.129 1.00 17.45 126 MET A O 1
ATOM 872 N N . GLY A 1 127 ? 17.791 6.559 29.309 1.00 19.43 127 GLY A N 1
ATOM 873 C CA . GLY A 1 127 ? 17.096 6.301 30.583 1.00 18.12 127 GLY A CA 1
ATOM 874 C C . GLY A 1 127 ? 15.746 5.672 30.426 1.00 18.50 127 GLY A C 1
ATOM 875 O O . GLY A 1 127 ? 15.068 5.784 29.411 1.00 19.42 127 GLY A O 1
ATOM 876 N N . SER A 1 128 ? 15.233 5.129 31.561 1.00 17.82 128 SER A N 1
ATOM 877 C CA . SER A 1 128 ? 13.826 4.669 31.510 1.00 18.07 128 SER A CA 1
ATOM 878 C C . SER A 1 128 ? 12.858 5.831 31.619 1.00 20.04 128 SER A C 1
ATOM 879 O O . SER A 1 128 ? 11.682 5.724 31.257 1.00 18.56 128 SER A O 1
ATOM 882 N N . HIS A 1 129 ? 13.329 6.894 32.273 1.00 17.64 129 HIS A N 1
ATOM 883 C CA . HIS A 1 129 ? 12.538 8.088 32.590 1.00 19.83 129 HIS A CA 1
ATOM 884 C C . HIS A 1 129 ? 13.379 9.323 32.331 1.00 22.23 129 HIS A C 1
ATOM 885 O O . HIS A 1 129 ? 14.568 9.262 32.046 1.00 20.30 129 HIS A O 1
ATOM 892 N N . GLY A 1 130 ? 12.741 10.504 32.479 1.00 22.19 130 GLY A N 1
ATOM 893 C CA . GLY A 1 130 ? 13.357 11.729 31.996 1.00 18.10 130 GLY A CA 1
ATOM 894 C C . GLY A 1 130 ? 13.022 12.926 32.878 1.00 22.71 130 GLY A C 1
ATOM 895 O O . GLY A 1 130 ? 13.005 12.822 34.117 1.00 23.09 130 GLY A O 1
ATOM 896 N N . LYS A 1 131 ? 12.666 14.018 32.201 1.00 23.34 131 LYS A N 1
ATOM 897 C CA . LYS A 1 131 ? 12.387 15.226 32.989 1.00 25.56 131 LYS A CA 1
ATOM 898 C C . LYS A 1 131 ? 11.061 15.127 33.680 1.00 24.73 131 LYS A C 1
ATOM 899 O O . LYS A 1 131 ? 10.812 15.879 34.664 1.00 26.73 131 LYS A O 1
ATOM 905 N N . THR A 1 132 ? 10.097 14.315 33.227 1.00 22.69 132 THR A N 1
ATOM 906 C CA . THR A 1 132 ? 8.813 14.279 33.925 1.00 22.08 132 THR A CA 1
ATOM 907 C C . THR A 1 132 ? 8.938 13.423 35.170 1.00 23.99 132 THR A C 1
ATOM 908 O O . THR A 1 132 ? 8.663 13.837 36.328 1.00 24.32 132 THR A O 1
ATOM 912 N N . ASN A 1 133 ? 9.384 12.202 34.950 1.00 22.45 133 ASN A N 1
ATOM 913 C CA . ASN A 1 133 ? 9.679 11.228 36.001 1.00 22.87 133 ASN A CA 1
ATOM 914 C C . ASN A 1 133 ? 8.581 11.175 37.044 1.00 25.56 133 ASN A C 1
ATOM 915 O O . ASN A 1 133 ? 8.835 11.413 38.240 1.00 25.59 133 ASN A O 1
ATOM 920 N N . LEU A 1 134 ? 7.362 10.869 36.627 1.00 25.02 134 LEU A N 1
ATOM 921 C CA . LEU A 1 134 ? 6.233 10.736 37.570 1.00 22.75 134 LEU A CA 1
ATOM 922 C C . LEU A 1 134 ? 6.314 9.366 38.216 1.00 28.20 134 LEU A C 1
ATOM 923 O O . LEU A 1 134 ? 6.543 8.360 37.532 1.00 26.45 134 LEU A O 1
ATOM 928 N N . LYS A 1 135 ? 6.216 9.317 39.561 1.00 26.86 135 LYS A N 1
ATOM 929 C CA . LYS A 1 135 ? 6.344 8.018 40.236 1.00 26.01 135 LYS A CA 1
ATOM 930 C C . LYS A 1 135 ? 5.513 6.910 39.631 1.00 25.13 135 LYS A C 1
ATOM 931 O O . LYS A 1 135 ? 5.958 5.750 39.589 1.00 28.59 135 LYS A O 1
ATOM 937 N N . GLU A 1 136 ? 4.231 7.145 39.362 1.00 25.58 136 GLU A N 1
ATOM 938 C CA . GLU A 1 136 ? 3.277 6.160 38.886 1.00 27.73 136 GLU A CA 1
ATOM 939 C C . GLU A 1 136 ? 3.580 5.606 37.481 1.00 23.74 136 GLU A C 1
ATOM 940 O O . GLU A 1 136 ? 3.059 4.590 37.111 1.00 25.65 136 GLU A O 1
ATOM 946 N N . ILE A 1 137 ? 4.310 6.417 36.723 1.00 27.27 137 ILE A N 1
ATOM 947 C CA . ILE A 1 137 ? 4.646 6.019 35.336 1.00 25.44 137 ILE A CA 1
ATOM 948 C C . ILE A 1 137 ? 5.841 5.075 35.408 1.00 21.73 137 ILE A C 1
ATOM 949 O O . ILE A 1 137 ? 6.854 5.424 36.007 1.00 21.14 137 ILE A O 1
ATOM 954 N N . LEU A 1 138 ? 5.718 3.892 34.780 1.00 21.64 138 LEU A N 1
ATOM 955 C CA . LEU A 1 138 ? 6.797 2.917 34.950 1.00 20.93 138 LEU A CA 1
ATOM 956 C C . LEU A 1 138 ? 7.771 2.851 33.763 1.00 19.87 138 LEU A C 1
ATOM 957 O O . LEU A 1 138 ? 8.839 2.262 33.970 1.00 22.24 138 LEU A O 1
ATOM 962 N N . LEU A 1 139 ? 7.388 3.590 32.726 1.00 21.68 139 LEU A N 1
ATOM 963 C CA . LEU A 1 139 ? 8.380 3.677 31.595 1.00 19.26 139 LEU A CA 1
ATOM 964 C C . LEU A 1 139 ? 7.956 4.966 30.873 1.00 18.90 139 LEU A C 1
ATOM 965 O O . LEU A 1 139 ? 6.763 5.121 30.524 1.00 21.10 139 LEU A O 1
ATOM 970 N N . GLY A 1 140 ? 8.922 5.816 30.666 1.00 17.93 140 GLY A N 1
ATOM 971 C CA . GLY A 1 140 ? 8.678 7.066 29.965 1.00 19.65 140 GLY A CA 1
ATOM 972 C C . GLY A 1 140 ? 8.209 6.818 28.520 1.00 21.00 140 GLY A C 1
ATOM 973 O O . GLY A 1 140 ? 8.596 5.825 27.925 1.00 21.88 140 GLY A O 1
ATOM 974 N N . SER A 1 141 ? 7.521 7.807 27.954 1.00 21.39 141 SER A N 1
ATOM 975 C CA . SER A 1 141 ? 6.972 7.600 26.603 1.00 21.62 141 SER A CA 1
ATOM 976 C C . SER A 1 141 ? 8.031 7.713 25.514 1.00 21.07 141 SER A C 1
ATOM 977 O O . SER A 1 141 ? 7.820 7.039 24.468 1.00 21.27 141 SER A O 1
ATOM 980 N N . VAL A 1 142 ? 9.124 8.419 25.787 1.00 18.35 142 VAL A N 1
ATOM 981 C CA . VAL A 1 142 ? 10.168 8.476 24.748 1.00 17.62 142 VAL A CA 1
ATOM 982 C C . VAL A 1 142 ? 10.814 7.092 24.595 1.00 17.92 142 VAL A C 1
ATOM 983 O O . VAL A 1 142 ? 11.012 6.541 23.522 1.00 18.32 142 VAL A O 1
ATOM 987 N N . THR A 1 143 ? 11.184 6.512 25.751 1.00 16.93 143 THR A N 1
ATOM 988 C CA . THR A 1 143 ? 11.804 5.164 25.710 1.00 18.03 143 THR A CA 1
ATOM 989 C C . THR A 1 143 ? 10.841 4.090 25.207 1.00 19.32 143 THR A C 1
ATOM 990 O O . THR A 1 143 ? 11.292 3.328 24.345 1.00 17.08 143 THR A O 1
ATOM 994 N N . GLU A 1 144 ? 9.559 4.133 25.594 1.00 18.78 144 GLU A N 1
ATOM 995 C CA . GLU A 1 144 ? 8.616 3.167 25.054 1.00 18.34 144 GLU A CA 1
ATOM 996 C C . GLU A 1 144 ? 8.527 3.278 23.535 1.00 17.25 144 GLU A C 1
ATOM 997 O O . GLU A 1 144 ? 8.572 2.254 22.836 1.00 18.01 144 GLU A O 1
ATOM 1003 N N . ASN A 1 145 ? 8.415 4.517 23.032 1.00 18.20 145 ASN A N 1
ATOM 1004 C CA . ASN A 1 145 ? 8.322 4.654 21.563 1.00 17.55 145 ASN A CA 1
ATOM 1005 C C . ASN A 1 145 ? 9.625 4.176 20.906 1.00 17.38 145 ASN A C 1
ATOM 1006 O O . ASN A 1 145 ? 9.491 3.593 19.818 1.00 18.64 145 ASN A O 1
ATOM 1011 N N . VAL A 1 146 ? 10.767 4.591 21.447 1.00 15.18 146 VAL A N 1
ATOM 1012 C CA . VAL A 1 146 ? 12.014 4.171 20.725 1.00 18.06 146 VAL A CA 1
ATOM 1013 C C . VAL A 1 146 ? 12.152 2.677 20.699 1.00 20.42 146 VAL A C 1
ATOM 1014 O O . VAL A 1 146 ? 12.452 2.106 19.641 1.00 20.67 146 VAL A O 1
ATOM 1018 N N . ILE A 1 147 ? 11.916 1.959 21.824 1.00 16.62 147 ILE A N 1
ATOM 1019 C CA . ILE A 1 147 ? 11.925 0.486 21.800 1.00 17.53 147 ILE A CA 1
ATOM 1020 C C . ILE A 1 147 ? 10.949 -0.094 20.792 1.00 17.71 147 ILE A C 1
ATOM 1021 O O . ILE A 1 147 ? 11.313 -1.035 20.064 1.00 20.41 147 ILE A O 1
ATOM 1026 N N . LYS A 1 148 ? 9.761 0.444 20.683 1.00 16.81 148 LYS A N 1
ATOM 1027 C CA . LYS A 1 148 ? 8.785 -0.161 19.770 1.00 16.79 148 LYS A CA 1
ATOM 1028 C C . LYS A 1 148 ? 9.051 0.219 18.320 1.00 20.37 148 LYS A C 1
ATOM 1029 O O . LYS A 1 148 ? 8.626 -0.564 17.473 1.00 20.71 148 LYS A O 1
ATOM 1035 N N . LYS A 1 149 ? 9.660 1.367 18.023 1.00 18.99 149 LYS A N 1
ATOM 1036 C CA . LYS A 1 149 ? 9.769 1.811 16.620 1.00 19.19 149 LYS A CA 1
ATOM 1037 C C . LYS A 1 149 ? 11.155 1.553 16.047 1.00 23.70 149 LYS A C 1
ATOM 1038 O O . LYS A 1 149 ? 11.241 1.393 14.802 1.00 21.98 149 LYS A O 1
ATOM 1044 N N . SER A 1 150 ? 12.225 1.587 16.857 1.00 18.68 150 SER A N 1
ATOM 1045 C CA . SER A 1 150 ? 13.561 1.337 16.346 1.00 19.73 150 SER A CA 1
ATOM 1046 C C . SER A 1 150 ? 13.884 -0.130 16.194 1.00 19.56 150 SER A C 1
ATOM 1047 O O . SER A 1 150 ? 13.484 -0.947 17.019 1.00 20.76 150 SER A O 1
ATOM 1050 N N . ASN A 1 151 ? 14.709 -0.516 15.197 1.00 17.47 151 ASN A N 1
ATOM 1051 C CA . ASN A 1 151 ? 15.188 -1.907 15.197 1.00 18.95 151 ASN A CA 1
ATOM 1052 C C . ASN A 1 151 ? 16.554 -2.059 15.844 1.00 19.07 151 ASN A C 1
ATOM 1053 O O . ASN A 1 151 ? 17.136 -3.165 15.841 1.00 19.91 151 ASN A O 1
ATOM 1058 N N . LYS A 1 152 ? 17.074 -1.009 16.516 1.00 18.68 152 LYS A N 1
ATOM 1059 C CA . LYS A 1 152 ? 18.368 -1.055 17.180 1.00 17.10 152 LYS A CA 1
ATOM 1060 C C . LYS A 1 152 ? 18.196 -1.618 18.612 1.00 19.16 152 LYS A C 1
ATOM 1061 O O . LYS A 1 152 ? 17.128 -1.445 19.224 1.00 19.37 152 LYS A O 1
ATOM 1067 N N . PRO A 1 153 ? 19.192 -2.332 19.089 1.00 18.79 153 PRO A N 1
ATOM 1068 C CA . PRO A 1 153 ? 19.198 -2.788 20.489 1.00 18.24 153 PRO A CA 1
ATOM 1069 C C . PRO A 1 153 ? 19.127 -1.537 21.384 1.00 17.32 153 PRO A C 1
ATOM 1070 O O . PRO A 1 153 ? 19.705 -0.514 21.062 1.00 16.33 153 PRO A O 1
ATOM 1074 N N . VAL A 1 154 ? 18.365 -1.577 22.470 1.00 16.68 154 VAL A N 1
ATOM 1075 C CA . VAL A 1 154 ? 18.223 -0.439 23.390 1.00 16.60 154 VAL A CA 1
ATOM 1076 C C . VAL A 1 154 ? 18.563 -0.941 24.795 1.00 16.14 154 VAL A C 1
ATOM 1077 O O . VAL A 1 154 ? 17.886 -1.819 25.327 1.00 18.75 154 VAL A O 1
ATOM 1081 N N . LEU A 1 155 ? 19.558 -0.227 25.387 1.00 17.83 155 LEU A N 1
ATOM 1082 C CA . LEU A 1 155 ? 19.855 -0.496 26.808 1.00 16.89 155 LEU A CA 1
ATOM 1083 C C . LEU A 1 155 ? 19.079 0.545 27.614 1.00 19.17 155 LEU A C 1
ATOM 1084 O O . LEU A 1 155 ? 19.292 1.746 27.516 1.00 19.79 155 LEU A O 1
ATOM 1089 N N . VAL A 1 156 ? 18.101 0.072 28.360 1.00 17.04 156 VAL A N 1
ATOM 1090 C CA . VAL A 1 156 ? 17.274 0.914 29.228 1.00 16.68 156 VAL A CA 1
ATOM 1091 C C . VAL A 1 156 ? 17.942 0.955 30.615 1.00 19.16 156 VAL A C 1
ATOM 1092 O O . VAL A 1 156 ? 17.990 -0.057 31.285 1.00 20.91 156 VAL A O 1
ATOM 1096 N N . VAL A 1 157 ? 18.265 2.170 31.036 1.00 18.96 157 VAL A N 1
ATOM 1097 C CA . VAL A 1 157 ? 18.895 2.336 32.373 1.00 20.12 157 VAL A CA 1
ATOM 1098 C C . VAL A 1 157 ? 17.849 2.933 33.287 1.00 22.25 157 VAL A C 1
ATOM 1099 O O . VAL A 1 157 ? 17.255 3.974 32.994 1.00 19.75 157 VAL A O 1
ATOM 1103 N N . LYS A 1 158 ? 17.509 2.245 34.405 1.00 18.51 158 LYS A N 1
ATOM 1104 C CA . LYS A 1 158 ? 16.395 2.653 35.212 1.00 18.82 158 LYS A CA 1
ATOM 1105 C C . LYS A 1 158 ? 16.715 3.886 36.115 1.00 20.78 158 LYS A C 1
ATOM 1106 O O . LYS A 1 158 ? 17.827 4.120 36.522 1.00 23.19 158 LYS A O 1
ATOM 1112 N N . ARG A 1 159 ? 15.616 4.557 36.421 1.00 21.55 159 ARG A N 1
ATOM 1113 C CA . ARG A 1 159 ? 15.670 5.721 37.297 1.00 21.29 159 ARG A CA 1
ATOM 1114 C C . ARG A 1 159 ? 16.160 5.296 38.694 1.00 24.53 159 ARG A C 1
ATOM 1115 O O . ARG A 1 159 ? 16.122 4.118 39.036 1.00 23.71 159 ARG A O 1
ATOM 1123 N N . LYS A 1 160 ? 16.427 6.347 39.479 1.00 22.49 160 LYS A N 1
ATOM 1124 C CA . LYS A 1 160 ? 16.814 5.985 40.886 1.00 21.37 160 LYS A CA 1
ATOM 1125 C C . LYS A 1 160 ? 15.670 5.268 41.542 1.00 22.36 160 LYS A C 1
ATOM 1126 O O . LYS A 1 160 ? 14.488 5.594 41.363 1.00 26.41 160 LYS A O 1
ATOM 1132 N N . ASN A 1 161 ? 15.945 4.424 42.548 1.00 23.19 161 ASN A N 1
ATOM 1133 C CA . ASN A 1 161 ? 14.949 3.705 43.303 1.00 28.02 161 ASN A CA 1
ATOM 1134 C C . ASN A 1 161 ? 14.301 4.602 44.365 1.00 27.74 161 ASN A C 1
ATOM 1135 O O . ASN A 1 161 ? 13.181 4.306 44.769 1.00 33.69 161 ASN A O 1
ATOM 1140 N N . SER A 1 162 ? 14.926 5.709 44.713 1.00 29.58 162 SER A N 1
ATOM 1141 C CA . SER A 1 162 ? 14.436 6.681 45.669 1.00 36.38 162 SER A CA 1
ATOM 1142 C C . SER A 1 162 ? 13.135 7.362 45.272 1.00 36.83 162 SER A C 1
ATOM 1143 O O . SER A 1 162 ? 12.626 8.137 46.133 1.00 33.86 162 SER A O 1
ATOM 1147 N N . VAL B 1 3 ? 29.585 1.343 37.460 1.00 35.13 1003 VAL B N 1
ATOM 1148 C CA . VAL B 1 3 ? 28.964 0.266 36.605 1.00 35.46 1003 VAL B CA 1
ATOM 1149 C C . VAL B 1 3 ? 30.014 -0.670 36.046 1.00 34.73 1003 VAL B C 1
ATOM 1150 O O . VAL B 1 3 ? 30.956 -0.266 35.356 1.00 35.19 1003 VAL B O 1
ATOM 1154 N N . MET B 1 4 ? 29.791 -1.979 36.183 1.00 33.44 1004 MET B N 1
ATOM 1155 C CA . MET B 1 4 ? 30.659 -2.987 35.594 1.00 35.02 1004 MET B CA 1
ATOM 1156 C C . MET B 1 4 ? 29.739 -4.150 35.214 1.00 35.70 1004 MET B C 1
ATOM 1157 O O . MET B 1 4 ? 28.857 -4.426 36.024 1.00 37.73 1004 MET B O 1
ATOM 1162 N N . TYR B 1 5 ? 29.846 -4.724 34.030 1.00 30.42 1005 TYR B N 1
ATOM 1163 C CA . TYR B 1 5 ? 28.918 -5.790 33.676 1.00 26.26 1005 TYR B CA 1
ATOM 1164 C C . TYR B 1 5 ? 29.604 -7.125 33.950 1.00 31.38 1005 TYR B C 1
ATOM 1165 O O . TYR B 1 5 ? 30.245 -7.699 33.070 1.00 35.45 1005 TYR B O 1
ATOM 1174 N N . LYS B 1 6 ? 29.698 -7.504 35.221 1.00 26.71 1006 LYS B N 1
ATOM 1175 C CA . LYS B 1 6 ? 30.336 -8.765 35.587 1.00 26.68 1006 LYS B CA 1
ATOM 1176 C C . LYS B 1 6 ? 29.359 -9.922 35.552 1.00 24.83 1006 LYS B C 1
ATOM 1177 O O . LYS B 1 6 ? 29.786 -11.006 35.167 1.00 28.02 1006 LYS B O 1
ATOM 1183 N N . LYS B 1 7 ? 28.096 -9.701 35.931 1.00 23.39 1007 LYS B N 1
ATOM 1184 C CA . LYS B 1 7 ? 27.125 -10.784 35.983 1.00 21.67 1007 LYS B CA 1
ATOM 1185 C C . LYS B 1 7 ? 25.887 -10.428 35.180 1.00 20.96 1007 LYS B C 1
ATOM 1186 O O . LYS B 1 7 ? 25.292 -9.341 35.335 1.00 22.01 1007 LYS B O 1
ATOM 1192 N N . ILE B 1 8 ? 25.571 -11.251 34.180 1.00 19.44 1008 ILE B N 1
ATOM 1193 C CA . ILE B 1 8 ? 24.430 -11.015 33.284 1.00 20.96 1008 ILE B CA 1
ATOM 1194 C C . ILE B 1 8 ? 23.302 -12.017 33.514 1.00 22.70 1008 ILE B C 1
ATOM 1195 O O . ILE B 1 8 ? 23.561 -13.238 33.657 1.00 23.78 1008 ILE B O 1
ATOM 1200 N N . LEU B 1 9 ? 22.062 -11.539 33.460 1.00 21.30 1009 LEU B N 1
ATOM 1201 C CA . LEU B 1 9 ? 20.912 -12.458 33.476 1.00 20.76 1009 LEU B CA 1
ATOM 1202 C C . LEU B 1 9 ? 20.467 -12.615 32.022 1.00 20.85 1009 LEU B C 1
ATOM 1203 O O . LEU B 1 9 ? 20.197 -11.584 31.387 1.00 22.84 1009 LEU B O 1
ATOM 1208 N N . TYR B 1 10 ? 20.378 -13.850 31.501 1.00 19.35 1010 TYR B N 1
ATOM 1209 C CA . TYR B 1 10 ? 19.945 -14.055 30.136 1.00 20.66 1010 TYR B CA 1
ATOM 1210 C C . TYR B 1 10 ? 18.778 -15.032 30.189 1.00 19.37 1010 TYR B C 1
ATOM 1211 O O . TYR B 1 10 ? 18.962 -16.255 30.370 1.00 20.56 1010 TYR B O 1
ATOM 1220 N N . PRO B 1 11 ? 17.570 -14.512 30.216 1.00 17.80 1011 PRO B N 1
ATOM 1221 C CA . PRO B 1 11 ? 16.369 -15.335 30.251 1.00 18.57 1011 PRO B CA 1
ATOM 1222 C C . PRO B 1 11 ? 15.994 -15.698 28.809 1.00 18.93 1011 PRO B C 1
ATOM 1223 O O . PRO B 1 11 ? 15.904 -14.819 27.959 1.00 20.28 1011 PRO B O 1
ATOM 1227 N N . THR B 1 12 ? 15.839 -16.997 28.564 1.00 20.05 1012 THR B N 1
ATOM 1228 C CA . THR B 1 12 ? 15.507 -17.411 27.200 1.00 20.07 1012 THR B CA 1
ATOM 1229 C C . THR B 1 12 ? 14.273 -18.285 27.155 1.00 21.78 1012 THR B C 1
ATOM 1230 O O . THR B 1 12 ? 14.063 -19.104 28.063 1.00 21.90 1012 THR B O 1
ATOM 1234 N N . ASP B 1 13 ? 13.435 -18.100 26.142 1.00 17.46 1013 ASP B N 1
ATOM 1235 C CA . ASP B 1 13 ? 12.290 -18.943 25.870 1.00 22.09 1013 ASP B CA 1
ATOM 1236 C C . ASP B 1 13 ? 12.560 -19.789 24.628 1.00 21.58 1013 ASP B C 1
ATOM 1237 O O . ASP B 1 13 ? 11.641 -20.405 24.084 1.00 21.40 1013 ASP B O 1
ATOM 1242 N N . PHE B 1 14 ? 13.818 -19.857 24.217 1.00 21.15 1014 PHE B N 1
ATOM 1243 C CA . PHE B 1 14 ? 14.256 -20.632 23.040 1.00 24.21 1014 PHE B CA 1
ATOM 1244 C C . PHE B 1 14 ? 13.656 -20.113 21.750 1.00 24.29 1014 PHE B C 1
ATOM 1245 O O . PHE B 1 14 ? 13.672 -20.840 20.719 1.00 23.79 1014 PHE B O 1
ATOM 1253 N N . SER B 1 15 ? 13.256 -18.839 21.722 1.00 20.15 1015 SER B N 1
ATOM 1254 C CA . SER B 1 15 ? 12.667 -18.273 20.495 1.00 21.16 1015 SER B CA 1
ATOM 1255 C C . SER B 1 15 ? 13.734 -17.720 19.559 1.00 20.93 1015 SER B C 1
ATOM 1256 O O . SER B 1 15 ? 14.893 -17.581 19.935 1.00 20.45 1015 SER B O 1
ATOM 1259 N N . GLU B 1 16 ? 13.368 -17.494 18.284 1.00 20.02 1016 GLU B N 1
ATOM 1260 C CA . GLU B 1 16 ? 14.339 -16.892 17.373 1.00 22.24 1016 GLU B CA 1
ATOM 1261 C C . GLU B 1 16 ? 14.881 -15.577 17.916 1.00 20.29 1016 GLU B C 1
ATOM 1262 O O . GLU B 1 16 ? 16.055 -15.255 17.736 1.00 21.27 1016 GLU B O 1
ATOM 1268 N N . THR B 1 17 ? 13.980 -14.729 18.467 1.00 18.99 1017 THR B N 1
ATOM 1269 C CA . THR B 1 17 ? 14.495 -13.439 18.970 1.00 17.43 1017 THR B CA 1
ATOM 1270 C C . THR B 1 17 ? 15.407 -13.639 20.184 1.00 18.74 1017 THR B C 1
ATOM 1271 O O . THR B 1 17 ? 16.437 -12.973 20.272 1.00 19.74 1017 THR B O 1
ATOM 1275 N N . ALA B 1 18 ? 15.092 -14.552 21.079 1.00 18.06 1018 ALA B N 1
ATOM 1276 C CA . ALA B 1 18 ? 16.010 -14.813 22.210 1.00 18.36 1018 ALA B CA 1
ATOM 1277 C C . ALA B 1 18 ? 17.367 -15.262 21.665 1.00 19.30 1018 ALA B C 1
ATOM 1278 O O . ALA B 1 18 ? 18.426 -15.064 22.274 1.00 22.26 1018 ALA B O 1
ATOM 1280 N N . GLU B 1 19 ? 17.408 -16.049 20.558 1.00 19.08 1019 GLU B N 1
ATOM 1281 C CA . GLU B 1 19 ? 18.714 -16.441 19.981 1.00 19.82 1019 GLU B CA 1
ATOM 1282 C C . GLU B 1 19 ? 19.492 -15.268 19.446 1.00 18.88 1019 GLU B C 1
ATOM 1283 O O . GLU B 1 19 ? 20.717 -15.261 19.557 1.00 21.01 1019 GLU B O 1
ATOM 1289 N N . ILE B 1 20 ? 18.826 -14.192 18.935 1.00 18.56 1020 ILE B N 1
ATOM 1290 C CA . ILE B 1 20 ? 19.545 -12.992 18.593 1.00 18.19 1020 ILE B CA 1
ATOM 1291 C C . ILE B 1 20 ? 20.175 -12.396 19.854 1.00 20.34 1020 ILE B C 1
ATOM 1292 O O . ILE B 1 20 ? 21.313 -11.924 19.826 1.00 18.82 1020 ILE B O 1
ATOM 1297 N N . ALA B 1 21 ? 19.395 -12.332 20.907 1.00 19.49 1021 ALA B N 1
ATOM 1298 C CA . ALA B 1 21 ? 19.913 -11.783 22.189 1.00 20.28 1021 ALA B CA 1
ATOM 1299 C C . ALA B 1 21 ? 21.105 -12.556 22.677 1.00 20.14 1021 ALA B C 1
ATOM 1300 O O . ALA B 1 21 ? 21.954 -11.978 23.366 1.00 19.18 1021 ALA B O 1
ATOM 1302 N N . LEU B 1 22 ? 21.232 -13.882 22.447 1.00 18.31 1022 LEU B N 1
ATOM 1303 C CA . LEU B 1 22 ? 22.439 -14.607 22.827 1.00 18.38 1022 LEU B CA 1
ATOM 1304 C C . LEU B 1 22 ? 23.670 -14.012 22.201 1.00 17.72 1022 LEU B C 1
ATOM 1305 O O . LEU B 1 22 ? 24.776 -14.013 22.798 1.00 20.25 1022 LEU B O 1
ATOM 1310 N N . LYS B 1 23 ? 23.595 -13.537 20.933 1.00 20.35 1023 LYS B N 1
ATOM 1311 C CA . LYS B 1 23 ? 24.719 -12.907 20.292 1.00 19.88 1023 LYS B CA 1
ATOM 1312 C C . LYS B 1 23 ? 25.252 -11.721 21.124 1.00 19.32 1023 LYS B C 1
ATOM 1313 O O . LYS B 1 23 ? 26.465 -11.508 21.155 1.00 20.16 1023 LYS B O 1
ATOM 1319 N N . HIS B 1 24 ? 24.314 -10.969 21.696 1.00 17.27 1024 HIS B N 1
ATOM 1320 C CA . HIS B 1 24 ? 24.690 -9.795 22.509 1.00 20.79 1024 HIS B CA 1
ATOM 1321 C C . HIS B 1 24 ? 25.260 -10.238 23.836 1.00 22.26 1024 HIS B C 1
ATOM 1322 O O . HIS B 1 24 ? 26.258 -9.646 24.277 1.00 20.94 1024 HIS B O 1
ATOM 1329 N N . VAL B 1 25 ? 24.747 -11.306 24.446 1.00 21.17 1025 VAL B N 1
ATOM 1330 C CA . VAL B 1 25 ? 25.413 -11.816 25.658 1.00 19.65 1025 VAL B CA 1
ATOM 1331 C C . VAL B 1 25 ? 26.877 -12.143 25.377 1.00 21.73 1025 VAL B C 1
ATOM 1332 O O . VAL B 1 25 ? 27.782 -11.835 26.174 1.00 21.06 1025 VAL B O 1
ATOM 1336 N N . LYS B 1 26 ? 27.113 -12.819 24.264 1.00 20.63 1026 LYS B N 1
ATOM 1337 C CA . LYS B 1 26 ? 28.498 -13.157 23.868 1.00 23.08 1026 LYS B CA 1
ATOM 1338 C C . LYS B 1 26 ? 29.332 -11.928 23.653 1.00 23.63 1026 LYS B C 1
ATOM 1339 O O . LYS B 1 26 ? 30.530 -11.870 24.031 1.00 24.20 1026 LYS B O 1
ATOM 1345 N N . ALA B 1 27 ? 28.758 -10.834 23.099 1.00 21.31 1027 ALA B N 1
ATOM 1346 C CA . ALA B 1 27 ? 29.515 -9.614 22.903 1.00 20.79 1027 ALA B CA 1
ATOM 1347 C C . ALA B 1 27 ? 29.943 -8.907 24.156 1.00 22.99 1027 ALA B C 1
ATOM 1348 O O . ALA B 1 27 ? 30.863 -8.064 24.133 1.00 26.61 1027 ALA B O 1
ATOM 1350 N N . PHE B 1 28 ? 29.270 -9.186 25.287 1.00 22.52 1028 PHE B N 1
ATOM 1351 C CA . PHE B 1 28 ? 29.661 -8.569 26.555 1.00 24.37 1028 PHE B CA 1
ATOM 1352 C C . PHE B 1 28 ? 30.929 -9.221 27.121 1.00 26.33 1028 PHE B C 1
ATOM 1353 O O . PHE B 1 28 ? 31.382 -8.742 28.138 1.00 23.96 1028 PHE B O 1
ATOM 1361 N N . LYS B 1 29 ? 31.409 -10.334 26.567 1.00 27.31 1029 LYS B N 1
ATOM 1362 C CA . LYS B 1 29 ? 32.642 -10.939 27.100 1.00 27.13 1029 LYS B CA 1
ATOM 1363 C C . LYS B 1 29 ? 33.870 -10.052 26.899 1.00 32.26 1029 LYS B C 1
ATOM 1364 O O . LYS B 1 29 ? 34.037 -9.568 25.784 1.00 35.63 1029 LYS B O 1
ATOM 1370 N N . THR B 1 30 ? 34.713 -9.829 27.895 1.00 32.00 1030 THR B N 1
ATOM 1371 C CA . THR B 1 30 ? 36.006 -9.187 27.759 1.00 38.16 1030 THR B CA 1
ATOM 1372 C C . THR B 1 30 ? 37.093 -10.164 28.238 1.00 39.60 1030 THR B C 1
ATOM 1373 O O . THR B 1 30 ? 36.809 -11.353 28.375 1.00 40.23 1030 THR B O 1
ATOM 1377 N N . LEU B 1 31 ? 38.246 -9.651 28.670 1.00 41.92 1031 LEU B N 1
ATOM 1378 C CA . LEU B 1 31 ? 39.311 -10.469 29.223 1.00 42.90 1031 LEU B CA 1
ATOM 1379 C C . LEU B 1 31 ? 39.079 -10.757 30.707 1.00 43.85 1031 LEU B C 1
ATOM 1380 O O . LEU B 1 31 ? 39.775 -11.597 31.299 1.00 44.16 1031 LEU B O 1
ATOM 1385 N N . LYS B 1 32 ? 38.160 -10.024 31.324 1.00 41.51 1032 LYS B N 1
ATOM 1386 C CA . LYS B 1 32 ? 37.925 -10.166 32.755 1.00 41.79 1032 LYS B CA 1
ATOM 1387 C C . LYS B 1 32 ? 37.070 -11.387 33.016 1.00 40.12 1032 LYS B C 1
ATOM 1388 O O . LYS B 1 32 ? 36.660 -12.022 32.048 1.00 41.62 1032 LYS B O 1
ATOM 1394 N N . ALA B 1 33 ? 36.882 -11.722 34.280 1.00 39.85 1033 ALA B N 1
ATOM 1395 C CA . ALA B 1 33 ? 36.050 -12.879 34.625 1.00 41.00 1033 ALA B CA 1
ATOM 1396 C C . ALA B 1 33 ? 34.583 -12.483 34.602 1.00 39.70 1033 ALA B C 1
ATOM 1397 O O . ALA B 1 33 ? 34.220 -11.465 35.194 1.00 40.31 1033 ALA B O 1
ATOM 1399 N N . GLU B 1 34 ? 33.693 -13.204 33.915 1.00 39.36 1034 GLU B N 1
ATOM 1400 C CA . GLU B 1 34 ? 32.285 -12.832 33.865 1.00 31.88 1034 GLU B CA 1
ATOM 1401 C C . GLU B 1 34 ? 31.358 -14.046 33.939 1.00 28.53 1034 GLU B C 1
ATOM 1402 O O . GLU B 1 34 ? 31.764 -15.204 33.784 1.00 26.45 1034 GLU B O 1
ATOM 1408 N N . GLU B 1 35 ? 30.126 -13.726 34.361 1.00 25.82 1035 GLU B N 1
ATOM 1409 C CA . GLU B 1 35 ? 29.226 -14.839 34.654 1.00 25.63 1035 GLU B CA 1
ATOM 1410 C C . GLU B 1 35 ? 27.862 -14.638 33.998 1.00 25.42 1035 GLU B C 1
ATOM 1411 O O . GLU B 1 35 ? 27.449 -13.492 33.939 1.00 24.43 1035 GLU B O 1
ATOM 1417 N N . VAL B 1 36 ? 27.279 -15.713 33.510 1.00 21.45 1036 VAL B N 1
ATOM 1418 C CA . VAL B 1 36 ? 25.912 -15.610 32.980 1.00 19.97 1036 VAL B CA 1
ATOM 1419 C C . VAL B 1 36 ? 24.977 -16.443 33.826 1.00 22.52 1036 VAL B C 1
ATOM 1420 O O . VAL B 1 36 ? 25.220 -17.652 34.074 1.00 24.32 1036 VAL B O 1
ATOM 1424 N N . ILE B 1 37 ? 23.834 -15.897 34.247 1.00 20.06 1037 ILE B N 1
ATOM 1425 C CA . ILE B 1 37 ? 22.735 -16.615 34.824 1.00 20.85 1037 ILE B CA 1
ATOM 1426 C C . ILE B 1 37 ? 21.798 -17.012 33.666 1.00 20.73 1037 ILE B C 1
ATOM 1427 O O . ILE B 1 37 ? 21.243 -16.096 33.076 1.00 22.44 1037 ILE B O 1
ATOM 1432 N N . LEU B 1 38 ? 21.780 -18.315 33.313 1.00 19.14 1038 LEU B N 1
ATOM 1433 C CA . LEU B 1 38 ? 20.959 -18.694 32.148 1.00 20.4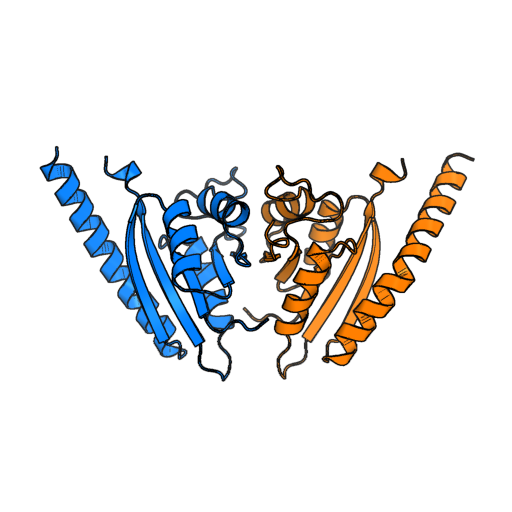1 1038 LEU B CA 1
ATOM 1434 C C . LEU B 1 38 ? 19.658 -19.243 32.627 1.00 22.20 1038 LEU B C 1
ATOM 1435 O O . LEU B 1 38 ? 19.614 -20.223 33.416 1.00 21.84 1038 LEU B O 1
ATOM 1440 N N . LEU B 1 39 ? 18.575 -18.546 32.291 1.00 18.98 1039 LEU B N 1
ATOM 1441 C CA . LEU B 1 39 ? 17.286 -18.875 32.896 1.00 18.68 1039 LEU B CA 1
ATOM 1442 C C . LEU B 1 39 ? 16.173 -19.216 31.939 1.00 24.04 1039 LEU B C 1
ATOM 1443 O O . LEU B 1 39 ? 15.973 -18.453 31.008 1.00 20.09 1039 LEU B O 1
ATOM 1448 N N . HIS B 1 40 ? 15.463 -20.331 32.144 1.00 22.94 1040 HIS B N 1
ATOM 1449 C CA . HIS B 1 40 ? 14.236 -20.620 31.430 1.00 21.02 1040 HIS B CA 1
ATOM 1450 C C . HIS B 1 40 ? 13.095 -20.835 32.421 1.00 25.97 1040 HIS B C 1
ATOM 1451 O O . HIS B 1 40 ? 13.324 -21.516 33.451 1.00 24.31 1040 HIS B O 1
ATOM 1458 N N . VAL B 1 41 ? 11.978 -20.170 32.145 1.00 22.43 1041 VAL B N 1
ATOM 1459 C CA . VAL B 1 41 ? 10.805 -20.315 33.011 1.00 23.29 1041 VAL B CA 1
ATOM 1460 C C . VAL B 1 41 ? 9.775 -21.147 32.278 1.00 25.05 1041 VAL B C 1
ATOM 1461 O O . VAL B 1 41 ? 9.197 -20.782 31.247 1.00 24.29 1041 VAL B O 1
ATOM 1465 N N . ILE B 1 42 ? 9.390 -22.269 32.943 1.00 25.15 1042 ILE B N 1
ATOM 1466 C CA . ILE B 1 42 ? 8.198 -22.978 32.475 1.00 24.72 1042 ILE B CA 1
ATOM 1467 C C . ILE B 1 42 ? 6.926 -22.284 32.932 1.00 27.00 1042 ILE B C 1
ATOM 1468 O O . ILE B 1 42 ? 6.714 -22.137 34.146 1.00 26.66 1042 ILE B O 1
ATOM 1473 N N . ASP B 1 43 ? 6.108 -21.743 32.012 1.00 27.89 1043 ASP B N 1
ATOM 1474 C CA . ASP B 1 43 ? 4.942 -20.975 32.407 1.00 30.93 1043 ASP B CA 1
ATOM 1475 C C . ASP B 1 43 ? 3.940 -21.869 33.146 1.00 36.67 1043 ASP B C 1
ATOM 1476 O O . ASP B 1 43 ? 3.430 -22.809 32.527 1.00 40.35 1043 ASP B O 1
ATOM 1481 N N . GLU B 1 44 ? 3.662 -21.567 34.399 1.00 36.52 1044 GLU B N 1
ATOM 1482 C CA . GLU B 1 44 ? 2.671 -22.329 35.157 1.00 47.86 1044 GLU B CA 1
ATOM 1483 C C . GLU B 1 44 ? 1.233 -22.090 34.702 1.00 53.47 1044 GLU B C 1
ATOM 1484 O O . GLU B 1 44 ? 0.374 -22.933 34.982 1.00 57.60 1044 GLU B O 1
ATOM 1490 N N . ARG B 1 45 ? 0.922 -20.924 34.150 1.00 58.93 1045 ARG B N 1
ATOM 1491 C CA . ARG B 1 45 ? -0.430 -20.594 33.710 1.00 63.73 1045 ARG B CA 1
ATOM 1492 C C . ARG B 1 45 ? -0.847 -21.492 32.552 1.00 67.17 1045 ARG B C 1
ATOM 1493 O O . ARG B 1 45 ? -1.980 -21.954 32.475 1.00 69.19 1045 ARG B O 1
ATOM 1501 N N . GLU B 1 46 ? 0.093 -21.773 31.661 1.00 70.62 1046 GLU B N 1
ATOM 1502 C CA . GLU B 1 46 ? -0.129 -22.674 30.542 1.00 74.87 1046 GLU B CA 1
ATOM 1503 C C . GLU B 1 46 ? -0.367 -24.093 31.026 1.00 76.69 1046 GLU B C 1
ATOM 1504 O O . GLU B 1 46 ? -1.401 -24.676 30.693 1.00 75.41 1046 GLU B O 1
ATOM 1510 N N . ILE B 1 47 ? 0.476 -24.598 31.923 1.00 79.97 1047 ILE B N 1
ATOM 1511 C CA . ILE B 1 47 ? 0.268 -25.938 32.483 1.00 82.99 1047 ILE B CA 1
ATOM 1512 C C . ILE B 1 47 ? -1.191 -26.123 32.884 1.00 84.84 1047 ILE B C 1
ATOM 1513 O O . ILE B 1 47 ? -1.827 -27.104 32.490 1.00 86.86 1047 ILE B O 1
ATOM 1518 N N . LYS B 1 48 ? -1.780 -25.174 33.594 1.00 85.93 1048 LYS B N 1
ATOM 1519 C CA . LYS B 1 48 ? -3.191 -25.159 33.934 1.00 86.04 1048 LYS B CA 1
ATOM 1520 C C . LYS B 1 48 ? -4.087 -25.171 32.700 1.00 86.26 1048 LYS B C 1
ATOM 1521 O O . LYS B 1 48 ? -4.586 -26.271 32.370 1.00 86.92 1048 LYS B O 1
ATOM 1527 N N . SER B 1 65 ? -4.215 -38.568 40.008 1.00 66.16 1065 SER B N 1
ATOM 1528 C CA . SER B 1 65 ? -4.931 -37.435 40.657 1.00 65.69 1065 SER B CA 1
ATOM 1529 C C . SER B 1 65 ? -4.664 -36.101 39.964 1.00 65.28 1065 SER B C 1
ATOM 1530 O O . SER B 1 65 ? -3.747 -35.975 39.156 1.00 64.27 1065 SER B O 1
ATOM 1532 N N . VAL B 1 66 ? -5.414 -35.079 40.355 1.00 63.28 1066 VAL B N 1
ATOM 1533 C CA . VAL B 1 66 ? -5.222 -33.735 39.821 1.00 64.61 1066 VAL B CA 1
ATOM 1534 C C . VAL B 1 66 ? -3.809 -33.224 40.107 1.00 64.50 1066 VAL B C 1
ATOM 1535 O O . VAL B 1 66 ? -3.056 -32.848 39.210 1.00 62.51 1066 VAL B O 1
ATOM 1539 N N . GLU B 1 67 ? -3.460 -33.200 41.390 1.00 64.20 1067 GLU B N 1
ATOM 1540 C CA . GLU B 1 67 ? -2.140 -32.776 41.829 1.00 65.27 1067 GLU B CA 1
ATOM 1541 C C . GLU B 1 67 ? -1.046 -33.638 41.214 1.00 63.99 1067 GLU B C 1
ATOM 1542 O O . GLU B 1 67 ? -0.082 -33.108 40.654 1.00 62.06 1067 GLU B O 1
ATOM 1548 N N . GLU B 1 68 ? -1.225 -34.958 41.256 1.00 62.21 1068 GLU B N 1
ATOM 1549 C CA . GLU B 1 68 ? -0.267 -35.873 40.645 1.00 61.44 1068 GLU B CA 1
ATOM 1550 C C . GLU B 1 68 ? -0.061 -35.509 39.181 1.00 60.20 1068 GLU B C 1
ATOM 1551 O O . GLU B 1 68 ? 1.064 -35.254 38.762 1.00 58.64 1068 GLU B O 1
ATOM 1557 N N . PHE B 1 69 ? -1.145 -35.358 38.421 1.00 60.66 1069 PHE B N 1
ATOM 1558 C CA . PHE B 1 69 ? -1.065 -34.971 37.018 1.00 61.22 1069 PHE B CA 1
ATOM 1559 C C . PHE B 1 69 ? -0.235 -33.710 36.782 1.00 60.66 1069 PHE B C 1
ATOM 1560 O O . PHE B 1 69 ? 0.493 -33.634 35.794 1.00 57.48 1069 PHE B O 1
ATOM 1568 N N . GLU B 1 70 ? -0.394 -32.690 37.613 1.00 61.10 1070 GLU B N 1
ATOM 1569 C CA . GLU B 1 70 ? 0.348 -31.452 37.525 1.00 62.79 1070 GLU B CA 1
ATOM 1570 C C . GLU B 1 70 ? 1.850 -31.653 37.718 1.00 62.66 1070 GLU B C 1
ATOM 1571 O O . GLU B 1 70 ? 2.659 -31.080 36.986 1.00 61.00 1070 GLU B O 1
ATOM 1577 N N . ASN B 1 71 ? 2.206 -32.420 38.738 1.00 61.71 1071 ASN B N 1
ATOM 1578 C CA . ASN B 1 71 ? 3.594 -32.717 39.057 1.00 63.13 1071 ASN B CA 1
ATOM 1579 C C . ASN B 1 71 ? 4.295 -33.432 37.908 1.00 62.00 1071 ASN B C 1
ATOM 1580 O O . ASN B 1 71 ? 5.391 -33.038 37.503 1.00 59.62 1071 ASN B O 1
ATOM 1585 N N . GLU B 1 72 ? 3.636 -34.459 37.374 1.00 60.30 1072 GLU B N 1
ATOM 1586 C CA . GLU B 1 72 ? 4.206 -35.224 36.266 1.00 60.26 1072 GLU B CA 1
ATOM 1587 C C . GLU B 1 72 ? 4.380 -34.328 35.042 1.00 59.89 1072 GLU B C 1
ATOM 1588 O O . GLU B 1 72 ? 5.401 -34.402 34.354 1.00 55.65 1072 GLU B O 1
ATOM 1594 N N . LEU B 1 73 ? 3.376 -33.473 34.792 1.00 57.96 1073 LEU B N 1
ATOM 1595 C CA . LEU B 1 73 ? 3.455 -32.563 33.660 1.00 58.84 1073 LEU B CA 1
ATOM 1596 C C . LEU B 1 73 ? 4.607 -31.570 33.810 1.00 56.69 1073 LEU B C 1
ATOM 1597 O O . LEU B 1 73 ? 5.392 -31.372 32.882 1.00 55.18 1073 LEU B O 1
ATOM 1602 N N . LYS B 1 74 ? 4.765 -31.008 35.005 1.00 55.68 1074 LYS B N 1
ATOM 1603 C CA . LYS B 1 74 ? 5.866 -30.092 35.284 1.00 55.37 1074 LYS B CA 1
ATOM 1604 C C . LYS B 1 74 ? 7.213 -30.760 35.060 1.00 53.65 1074 LYS B C 1
ATOM 1605 O O . LYS B 1 74 ? 8.120 -30.172 34.463 1.00 54.16 1074 LYS B O 1
ATOM 1611 N N . ASN B 1 75 ? 7.343 -32.020 35.468 1.00 54.30 1075 ASN B N 1
ATOM 1612 C CA . ASN B 1 75 ? 8.562 -32.785 35.232 1.00 51.80 1075 ASN B CA 1
ATOM 1613 C C . ASN B 1 75 ? 8.818 -33.012 33.753 1.00 50.46 1075 ASN B C 1
ATOM 1614 O O . ASN B 1 75 ? 9.986 -33.034 33.346 1.00 50.18 1075 ASN B O 1
ATOM 1619 N N . LYS B 1 76 ? 7.770 -33.213 32.958 1.00 47.96 1076 LYS B N 1
ATOM 1620 C CA . LYS B 1 76 ? 7.976 -33.407 31.522 1.00 46.77 1076 LYS B CA 1
ATOM 1621 C C . LYS B 1 76 ? 8.477 -32.122 30.856 1.00 45.10 1076 LYS B C 1
ATOM 1622 O O . LYS B 1 76 ? 9.322 -32.178 29.969 1.00 38.99 1076 LYS B O 1
ATOM 1628 N N . LEU B 1 77 ? 7.949 -30.955 31.241 1.00 45.85 1077 LEU B N 1
ATOM 1629 C CA . LEU B 1 77 ? 8.402 -29.724 30.548 1.00 46.39 1077 LEU B CA 1
ATOM 1630 C C . LEU B 1 77 ? 9.872 -29.429 30.828 1.00 44.52 1077 LEU B C 1
ATOM 1631 O O . LEU B 1 77 ? 10.699 -29.100 29.963 1.00 41.82 1077 LEU B O 1
ATOM 1636 N N . THR B 1 78 ? 10.253 -29.643 32.074 1.00 42.98 1078 THR B N 1
ATOM 1637 C CA . THR B 1 78 ? 11.620 -29.482 32.548 1.00 44.54 1078 THR B CA 1
ATOM 1638 C C . THR B 1 78 ? 12.618 -30.272 31.726 1.00 45.63 1078 THR B C 1
ATOM 1639 O O . THR B 1 78 ? 13.605 -29.799 31.135 1.00 43.49 1078 THR B O 1
ATOM 1643 N N . GLU B 1 79 ? 12.362 -31.595 31.645 1.00 45.58 1079 GLU B N 1
ATOM 1644 C CA . GLU B 1 79 ? 13.225 -32.457 30.853 1.00 42.87 1079 GLU B CA 1
ATOM 1645 C C . GLU B 1 79 ? 13.363 -31.994 29.424 1.00 40.65 1079 GLU B C 1
ATOM 1646 O O . GLU B 1 79 ? 14.453 -31.954 28.882 1.00 39.76 1079 GLU B O 1
ATOM 1652 N N . GLU B 1 80 ? 12.231 -31.582 28.828 1.00 44.41 1080 GLU B N 1
ATOM 1653 C CA . GLU B 1 80 ? 12.268 -31.142 27.440 1.00 43.39 1080 GLU B CA 1
ATOM 1654 C C . GLU B 1 80 ? 12.987 -29.818 27.236 1.00 43.96 1080 GLU B C 1
ATOM 1655 O O . GLU B 1 80 ? 13.180 -29.504 26.062 1.00 44.33 1080 GLU B O 1
ATOM 1661 N N . ALA B 1 81 ? 13.298 -29.025 28.249 1.00 38.00 1081 ALA B N 1
ATOM 1662 C CA . ALA B 1 81 ? 14.047 -27.789 28.145 1.00 32.14 1081 ALA B CA 1
ATOM 1663 C C . ALA B 1 81 ? 15.543 -27.927 28.446 1.00 31.59 1081 ALA B C 1
ATOM 1664 O O . ALA B 1 81 ? 16.377 -27.093 28.146 1.00 27.89 1081 ALA B O 1
ATOM 1666 N N . LYS B 1 82 ? 15.934 -29.060 29.022 1.00 30.64 1082 LYS B N 1
ATOM 1667 C CA . LYS B 1 82 ? 17.285 -29.336 29.421 1.00 31.99 1082 LYS B CA 1
ATOM 1668 C C . LYS B 1 82 ? 18.225 -29.468 28.245 1.00 26.56 1082 LYS B C 1
ATOM 1669 O O . LYS B 1 82 ? 19.353 -28.943 28.357 1.00 26.15 1082 LYS B O 1
ATOM 1675 N N . ASN B 1 83 ? 17.801 -30.119 27.156 1.00 27.27 1083 ASN B N 1
ATOM 1676 C CA . ASN B 1 83 ? 18.762 -30.240 26.047 1.00 25.19 1083 ASN B CA 1
ATOM 1677 C C . ASN B 1 83 ? 19.061 -28.880 25.412 1.00 26.54 1083 ASN B C 1
ATOM 1678 O O . ASN B 1 83 ? 20.186 -28.545 25.077 1.00 28.42 1083 ASN B O 1
ATOM 1683 N N . LYS B 1 84 ? 18.023 -28.038 25.287 1.00 26.63 1084 LYS B N 1
ATOM 1684 C CA . LYS B 1 84 ? 18.280 -26.695 24.744 1.00 25.65 1084 LYS B CA 1
ATOM 1685 C C . LYS B 1 84 ? 19.202 -25.925 25.648 1.00 24.65 1084 LYS B C 1
ATOM 1686 O O . LYS B 1 84 ? 20.116 -25.230 25.197 1.00 24.70 1084 LYS B O 1
ATOM 1692 N N . MET B 1 85 ? 18.989 -25.965 26.975 1.00 24.78 1085 MET B N 1
ATOM 1693 C CA . MET B 1 85 ? 19.824 -25.224 27.900 1.00 25.67 1085 MET B CA 1
ATOM 1694 C C . MET B 1 85 ? 21.268 -25.702 27.887 1.00 27.64 1085 MET B C 1
ATOM 1695 O O . MET B 1 85 ? 22.197 -24.900 28.015 1.00 27.68 1085 MET B O 1
ATOM 1700 N N . GLU B 1 86 ? 21.468 -27.032 27.737 1.00 24.81 1086 GLU B N 1
ATOM 1701 C CA . GLU B 1 86 ? 22.853 -27.527 27.683 1.00 24.59 1086 GLU B CA 1
ATOM 1702 C C . GLU B 1 86 ? 23.644 -27.004 26.507 1.00 23.06 1086 GLU B C 1
ATOM 1703 O O . GLU B 1 86 ? 24.834 -26.676 26.626 1.00 22.24 1086 GLU B O 1
ATOM 1709 N N . ASN B 1 87 ? 23.056 -26.913 25.304 1.00 24.94 1087 ASN B N 1
ATOM 1710 C CA . ASN B 1 87 ? 23.713 -26.395 24.126 1.00 23.12 1087 ASN B CA 1
ATOM 1711 C C . ASN B 1 87 ? 24.081 -24.910 24.381 1.00 25.64 1087 ASN B C 1
ATOM 1712 O O . ASN B 1 87 ? 25.169 -24.490 24.035 1.00 24.02 1087 ASN B O 1
ATOM 1717 N N . ILE B 1 88 ? 23.159 -24.127 24.970 1.00 22.90 1088 ILE B N 1
ATOM 1718 C CA . ILE B 1 88 ? 23.525 -22.714 25.229 1.00 19.94 1088 ILE B CA 1
ATOM 1719 C C . ILE B 1 88 ? 24.628 -22.558 26.278 1.00 22.83 1088 ILE B C 1
ATOM 1720 O O . ILE B 1 88 ? 25.542 -21.758 26.200 1.00 23.94 1088 ILE B O 1
ATOM 1725 N N . LYS B 1 89 ? 24.478 -23.338 27.353 1.00 22.33 1089 LYS B N 1
ATOM 1726 C CA . LYS B 1 89 ? 25.490 -23.336 28.424 1.00 23.98 1089 LYS B CA 1
ATOM 1727 C C . LYS B 1 89 ? 26.854 -23.686 27.863 1.00 24.70 1089 LYS B C 1
ATOM 1728 O O . LYS B 1 89 ? 27.822 -22.998 28.165 1.00 22.42 1089 LYS B O 1
ATOM 1734 N N . LYS B 1 90 ? 26.972 -24.697 26.988 1.00 21.77 1090 LYS B N 1
ATOM 1735 C CA . LYS B 1 90 ? 28.242 -24.999 26.357 1.00 20.65 1090 LYS B CA 1
ATOM 1736 C C . LYS B 1 90 ? 28.740 -23.890 25.443 1.00 26.22 1090 LYS B C 1
ATOM 1737 O O . LYS B 1 90 ? 29.944 -23.628 25.444 1.00 24.77 1090 LYS B O 1
ATOM 1743 N N . GLU B 1 91 ? 27.833 -23.253 24.693 1.00 24.57 1091 GLU B N 1
ATOM 1744 C CA . GLU B 1 91 ? 28.291 -22.159 23.797 1.00 20.53 1091 GLU B CA 1
ATOM 1745 C C . GLU B 1 91 ? 28.898 -21.059 24.658 1.00 22.47 1091 GLU B C 1
ATOM 1746 O O . GLU B 1 91 ? 29.902 -20.427 24.367 1.00 21.73 1091 GLU B O 1
ATOM 1752 N N . LEU B 1 92 ? 28.205 -20.723 25.779 1.00 24.19 1092 LEU B N 1
ATOM 1753 C CA . LEU B 1 92 ? 28.695 -19.622 26.623 1.00 21.41 1092 LEU B CA 1
ATOM 1754 C C . LEU B 1 92 ? 29.987 -19.960 27.377 1.00 22.81 1092 LEU B C 1
ATOM 1755 O O . LEU B 1 92 ? 30.854 -19.116 27.547 1.00 22.22 1092 LEU B O 1
ATOM 1760 N N . GLU B 1 93 ? 30.119 -21.206 27.809 1.00 25.09 1093 GLU B N 1
ATOM 1761 C CA . GLU B 1 93 ? 31.335 -21.656 28.490 1.00 24.38 1093 GLU B CA 1
ATOM 1762 C C . GLU B 1 93 ? 32.522 -21.612 27.560 1.00 26.82 1093 GLU B C 1
ATOM 1763 O O . GLU B 1 93 ? 33.616 -21.227 27.979 1.00 26.91 1093 GLU B O 1
ATOM 1769 N N . ASP B 1 94 ? 32.281 -21.922 26.282 1.00 25.48 1094 ASP B N 1
ATOM 1770 C CA . ASP B 1 94 ? 33.316 -21.873 25.270 1.00 27.20 1094 ASP B CA 1
ATOM 1771 C C . ASP B 1 94 ? 33.881 -20.490 25.032 1.00 30.92 1094 ASP B C 1
ATOM 1772 O O . ASP B 1 94 ? 35.087 -20.320 24.797 1.00 31.17 1094 ASP B O 1
ATOM 1777 N N . VAL B 1 95 ? 33.088 -19.435 25.289 1.00 24.72 1095 VAL B N 1
ATOM 1778 C CA . VAL B 1 95 ? 33.634 -18.091 25.178 1.00 24.62 1095 VAL B CA 1
ATOM 1779 C C . VAL B 1 95 ? 34.253 -17.600 26.480 1.00 27.09 1095 VAL B C 1
ATOM 1780 O O . VAL B 1 95 ? 34.891 -16.541 26.461 1.00 29.67 1095 VAL B O 1
ATOM 1784 N N . GLY B 1 96 ? 34.162 -18.379 27.546 1.00 24.89 1096 GLY B N 1
ATOM 1785 C CA . GLY B 1 96 ? 34.909 -18.024 28.756 1.00 26.29 1096 GLY B CA 1
ATOM 1786 C C . GLY B 1 96 ? 33.993 -17.712 29.922 1.00 28.60 1096 GLY B C 1
ATOM 1787 O O . GLY B 1 96 ? 34.487 -17.461 31.011 1.00 28.20 1096 GLY B O 1
ATOM 1788 N N . PHE B 1 97 ? 32.675 -17.711 29.739 1.00 27.81 1097 PHE B N 1
ATOM 1789 C CA . PHE B 1 97 ? 31.819 -17.393 30.881 1.00 22.19 1097 PHE B CA 1
ATOM 1790 C C . PHE B 1 97 ? 31.718 -18.561 31.862 1.00 25.18 1097 PHE B C 1
ATOM 1791 O O . PHE B 1 97 ? 31.647 -19.726 31.487 1.00 25.33 1097 PHE B O 1
ATOM 1799 N N . LYS B 1 98 ? 31.419 -18.166 33.120 1.00 23.33 1098 LYS B N 1
ATOM 1800 C CA . LYS B 1 98 ? 30.926 -19.144 34.094 1.00 26.34 1098 LYS B CA 1
ATOM 1801 C C . LYS B 1 98 ? 29.413 -19.107 33.938 1.00 28.58 1098 LYS B C 1
ATOM 1802 O O . LYS B 1 98 ? 28.868 -17.993 33.878 1.00 27.62 1098 LYS B O 1
ATOM 1808 N N . VAL B 1 99 ? 28.727 -20.233 33.898 1.00 24.55 1099 VAL B N 1
ATOM 1809 C CA . VAL B 1 99 ? 27.290 -20.226 33.681 1.00 24.78 1099 VAL B CA 1
ATOM 1810 C C . VAL B 1 99 ? 26.526 -20.972 34.762 1.00 28.00 1099 VAL B C 1
ATOM 1811 O O . VAL B 1 99 ? 26.804 -22.153 35.047 1.00 25.62 1099 VAL B O 1
ATOM 1815 N N . LYS B 1 100 ? 25.544 -20.274 35.332 1.00 22.91 1100 LYS B N 1
ATOM 1816 C CA . LYS B 1 100 ? 24.641 -20.893 36.277 1.00 25.99 1100 LYS B CA 1
ATOM 1817 C C . LYS B 1 100 ? 23.303 -21.080 35.567 1.00 24.27 1100 LYS B C 1
ATOM 1818 O O . LYS B 1 100 ? 22.570 -20.101 35.338 1.00 23.27 1100 LYS B O 1
ATOM 1824 N N . ASP B 1 101 ? 22.990 -22.354 35.272 1.00 23.30 1101 ASP B N 1
ATOM 1825 C CA . ASP B 1 101 ? 21.723 -22.581 34.555 1.00 22.33 1101 ASP B CA 1
ATOM 1826 C C . ASP B 1 101 ? 20.570 -22.879 35.488 1.00 26.68 1101 ASP B C 1
ATOM 1827 O O . ASP B 1 101 ? 20.660 -23.668 36.461 1.00 29.69 1101 ASP B O 1
ATOM 1832 N N . ILE B 1 102 ? 19.451 -22.198 35.318 1.00 22.90 1102 ILE B N 1
ATOM 1833 C CA . ILE B 1 102 ? 18.235 -22.366 36.103 1.00 23.69 1102 ILE B CA 1
ATOM 1834 C C . ILE B 1 102 ? 16.994 -22.628 35.282 1.00 27.23 1102 ILE B C 1
ATOM 1835 O O . ILE B 1 102 ? 16.673 -21.917 34.318 1.00 24.16 1102 ILE B O 1
ATOM 1840 N N . ILE B 1 103 ? 16.215 -23.658 35.623 1.00 27.05 1103 ILE B N 1
ATOM 1841 C CA . ILE B 1 103 ? 14.923 -23.948 35.072 1.00 28.30 1103 ILE B CA 1
ATOM 1842 C C . ILE B 1 103 ? 13.927 -23.901 36.231 1.00 32.47 1103 ILE B C 1
ATOM 1843 O O . ILE B 1 103 ? 14.167 -24.543 37.255 1.00 31.76 1103 ILE B O 1
ATOM 1848 N N . VAL B 1 104 ? 12.896 -23.083 36.104 1.00 28.88 1104 VAL B N 1
ATOM 1849 C CA . VAL B 1 104 ? 11.945 -22.955 37.196 1.00 25.74 1104 VAL B CA 1
ATOM 1850 C C . VAL B 1 104 ? 10.532 -22.882 36.648 1.00 29.53 1104 VAL B C 1
ATOM 1851 O O . VAL B 1 104 ? 10.341 -22.426 35.512 1.00 29.55 1104 VAL B O 1
ATOM 1855 N N . VAL B 1 105 ? 9.573 -23.454 37.364 1.00 29.73 1105 VAL B N 1
ATOM 1856 C CA . VAL B 1 105 ? 8.170 -23.393 36.937 1.00 28.74 1105 VAL B CA 1
ATOM 1857 C C . VAL B 1 105 ? 7.578 -22.147 37.586 1.00 29.02 1105 VAL B C 1
ATOM 1858 O O . VAL B 1 105 ? 7.707 -21.931 38.800 1.00 31.63 1105 VAL B O 1
ATOM 1862 N N . GLY B 1 106 ? 6.875 -21.299 36.822 1.00 27.04 1106 GLY B N 1
ATOM 1863 C CA . GLY B 1 106 ? 6.307 -20.107 37.452 1.00 25.26 1106 GLY B CA 1
ATOM 1864 C C . GLY B 1 106 ? 5.830 -19.103 36.381 1.00 25.08 1106 GLY B C 1
ATOM 1865 O O . GLY B 1 106 ? 5.522 -19.533 35.284 1.00 26.39 1106 GLY B O 1
ATOM 1866 N N . ILE B 1 107 ? 5.569 -17.898 36.805 1.00 25.86 1107 ILE B N 1
ATOM 1867 C CA . ILE B 1 107 ? 5.135 -16.851 35.853 1.00 25.81 1107 ILE B CA 1
ATOM 1868 C C . ILE B 1 107 ? 6.426 -16.246 35.292 1.00 26.35 1107 ILE B C 1
ATOM 1869 O O . ILE B 1 107 ? 7.198 -15.663 36.040 1.00 25.38 1107 ILE B O 1
ATOM 1874 N N . PRO B 1 108 ? 6.678 -16.280 33.973 1.00 23.45 1108 PRO B N 1
ATOM 1875 C CA . PRO B 1 108 ? 7.959 -15.831 33.446 1.00 23.14 1108 PRO B CA 1
ATOM 1876 C C . PRO B 1 108 ? 8.370 -14.445 33.875 1.00 19.28 1108 PRO B C 1
ATOM 1877 O O . PRO B 1 108 ? 9.505 -14.263 34.372 1.00 20.71 1108 PRO B O 1
ATOM 1881 N N . HIS B 1 109 ? 7.540 -13.401 33.719 1.00 21.29 1109 HIS B N 1
ATOM 1882 C CA . HIS B 1 109 ? 8.063 -12.069 34.041 1.00 20.64 1109 HIS B CA 1
ATOM 1883 C C . HIS B 1 109 ? 8.381 -11.904 35.528 1.00 20.97 1109 HIS B C 1
ATOM 1884 O O . HIS B 1 109 ? 9.387 -11.303 35.882 1.00 22.74 1109 HIS B O 1
ATOM 1891 N N . GLU B 1 110 ? 7.595 -12.579 36.364 1.00 21.75 1110 GLU B N 1
ATOM 1892 C CA . GLU B 1 110 ? 7.865 -12.497 37.820 1.00 23.04 1110 GLU B CA 1
ATOM 1893 C C . GLU B 1 110 ? 9.131 -13.188 38.226 1.00 21.31 1110 GLU B C 1
ATOM 1894 O O . GLU B 1 110 ? 9.893 -12.662 39.029 1.00 22.06 1110 GLU B O 1
ATOM 1900 N N . GLU B 1 111 ? 9.425 -14.374 37.638 1.00 22.52 1111 GLU B N 1
ATOM 1901 C CA . GLU B 1 111 ? 10.645 -15.062 37.973 1.00 22.74 1111 GLU B CA 1
ATOM 1902 C C . GLU B 1 111 ? 11.874 -14.359 37.459 1.00 21.99 1111 GLU B C 1
ATOM 1903 O O . GLU B 1 111 ? 12.944 -14.389 38.093 1.00 21.67 1111 GLU B O 1
ATOM 1909 N N . ILE B 1 112 ? 11.790 -13.732 36.257 1.00 20.57 1112 ILE B N 1
ATOM 1910 C CA . ILE B 1 112 ? 12.972 -13.007 35.765 1.00 20.36 1112 ILE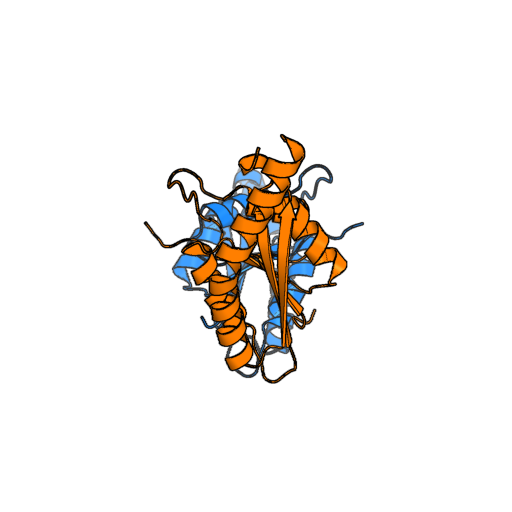 B CA 1
ATOM 1911 C C . ILE B 1 112 ? 13.327 -11.868 36.697 1.00 18.73 1112 ILE B C 1
ATOM 1912 O O . ILE B 1 112 ? 14.478 -11.661 37.044 1.00 21.29 1112 ILE B O 1
ATOM 1917 N N . VAL B 1 113 ? 12.261 -11.132 37.131 1.00 18.96 1113 VAL B N 1
ATOM 1918 C CA . VAL B 1 113 ? 12.519 -10.005 38.039 1.00 20.90 1113 VAL B CA 1
ATOM 1919 C C . VAL B 1 113 ? 13.089 -10.491 39.373 1.00 23.32 1113 VAL B C 1
ATOM 1920 O O . VAL B 1 113 ? 14.038 -9.907 39.882 1.00 22.41 1113 VAL B O 1
ATOM 1924 N N . LYS B 1 114 ? 12.518 -11.557 39.907 1.00 24.37 1114 LYS B N 1
ATOM 1925 C CA . LYS B 1 114 ? 12.961 -12.076 41.208 1.00 25.01 1114 LYS B CA 1
ATOM 1926 C C . LYS B 1 114 ? 14.399 -12.568 41.177 1.00 26.27 1114 LYS B C 1
ATOM 1927 O O . LYS B 1 114 ? 15.227 -12.303 42.060 1.00 23.18 1114 LYS B O 1
ATOM 1933 N N . ILE B 1 115 ? 14.724 -13.347 40.133 1.00 23.50 1115 ILE B N 1
ATOM 1934 C CA . ILE B 1 115 ? 16.038 -13.938 40.002 1.00 22.01 1115 ILE B CA 1
ATOM 1935 C C . ILE B 1 115 ? 17.069 -12.906 39.641 1.00 25.02 1115 ILE B C 1
ATOM 1936 O O . ILE B 1 115 ? 18.187 -12.921 40.149 1.00 21.95 1115 ILE B O 1
ATOM 1941 N N . ALA B 1 116 ? 16.722 -11.828 38.876 1.00 20.11 1116 ALA B N 1
ATOM 1942 C CA . ALA B 1 116 ? 17.707 -10.796 38.681 1.00 22.32 1116 ALA B CA 1
ATOM 1943 C C . ALA B 1 116 ? 18.129 -10.121 40.014 1.00 19.98 1116 ALA B C 1
ATOM 1944 O O . ALA B 1 116 ? 19.328 -9.885 40.182 1.00 21.62 1116 ALA B O 1
ATOM 1946 N N . GLU B 1 117 ? 17.098 -9.929 40.851 1.00 22.33 1117 GLU B N 1
ATOM 1947 C CA . GLU B 1 117 ? 17.415 -9.356 42.180 1.00 22.65 1117 GLU B CA 1
ATOM 1948 C C . GLU B 1 117 ? 18.151 -10.350 43.090 1.00 21.73 1117 GLU B C 1
ATOM 1949 O O . GLU B 1 117 ? 19.213 -9.982 43.663 1.00 24.22 1117 GLU B O 1
ATOM 1955 N N . ASP B 1 118 ? 17.736 -11.620 43.068 1.00 24.32 1118 ASP B N 1
ATOM 1956 C CA . ASP B 1 118 ? 18.356 -12.601 44.018 1.00 25.04 1118 ASP B CA 1
ATOM 1957 C C . ASP B 1 118 ? 19.804 -12.867 43.678 1.00 28.63 1118 ASP B C 1
ATOM 1958 O O . ASP B 1 118 ? 20.683 -13.037 44.559 1.00 27.80 1118 ASP B O 1
ATOM 1963 N N . GLU B 1 119 ? 20.113 -12.974 42.364 1.00 25.73 1119 GLU B N 1
ATOM 1964 C CA . GLU B 1 119 ? 21.478 -13.216 41.908 1.00 25.51 1119 GLU B CA 1
ATOM 1965 C C . GLU B 1 119 ? 22.376 -11.995 41.862 1.00 24.97 1119 GLU B C 1
ATOM 1966 O O . GLU B 1 119 ? 23.577 -12.006 41.554 1.00 27.54 1119 GLU B O 1
ATOM 1972 N N . GLY B 1 120 ? 21.889 -10.769 42.099 1.00 25.30 1120 GLY B N 1
ATOM 1973 C CA . GLY B 1 120 ?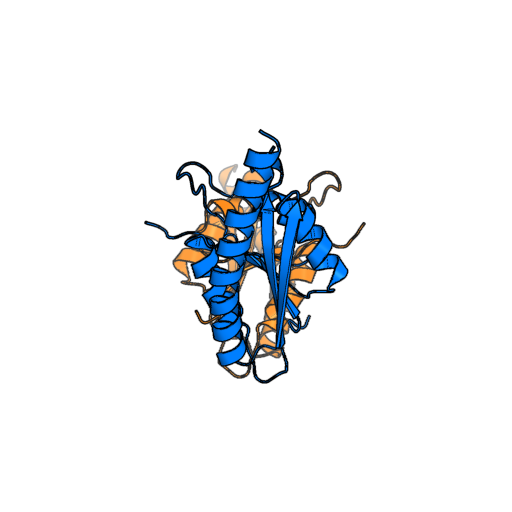 22.664 -9.547 42.044 1.00 24.21 1120 GLY B CA 1
ATOM 1974 C C . GLY B 1 120 ? 23.282 -9.258 40.679 1.00 26.07 1120 GLY B C 1
ATOM 1975 O O . GLY B 1 120 ? 24.445 -8.849 40.553 1.00 24.63 1120 GLY B O 1
ATOM 1976 N N . VAL B 1 121 ? 22.477 -9.415 39.622 1.00 24.24 1121 VAL B N 1
ATOM 1977 C CA . VAL B 1 121 ? 23.070 -9.186 38.294 1.00 23.35 1121 VAL B CA 1
ATOM 1978 C C . VAL B 1 121 ? 23.290 -7.714 38.006 1.00 22.80 1121 VAL B C 1
ATOM 1979 O O . VAL B 1 121 ? 22.585 -6.899 38.585 1.00 24.35 1121 VAL B O 1
ATOM 1983 N N . ASP B 1 122 ? 24.142 -7.387 37.065 1.00 21.99 1122 ASP B N 1
ATOM 1984 C CA . ASP B 1 122 ? 24.446 -6.051 36.569 1.00 19.82 1122 ASP B CA 1
ATOM 1985 C C . ASP B 1 122 ? 23.581 -5.643 35.351 1.00 23.05 1122 ASP B C 1
ATOM 1986 O O . ASP B 1 122 ? 23.512 -4.442 35.074 1.00 23.17 1122 ASP B O 1
ATOM 1991 N N . ILE B 1 123 ? 22.938 -6.618 34.719 1.00 19.72 1123 ILE B N 1
ATOM 1992 C CA . ILE B 1 123 ? 22.179 -6.264 33.499 1.00 19.87 1123 ILE B CA 1
ATOM 1993 C C . ILE B 1 123 ? 21.354 -7.486 33.131 1.00 20.72 1123 ILE B C 1
ATOM 1994 O O . ILE B 1 123 ? 21.763 -8.620 33.451 1.00 19.53 1123 ILE B O 1
ATOM 1999 N N . ILE B 1 124 ? 20.206 -7.273 32.528 1.00 17.71 1124 ILE B N 1
ATOM 2000 C CA . ILE B 1 124 ? 19.399 -8.338 31.964 1.00 17.72 1124 ILE B CA 1
ATOM 2001 C C . ILE B 1 124 ? 19.468 -8.174 30.437 1.00 18.98 1124 ILE B C 1
ATOM 2002 O O . ILE B 1 124 ? 19.223 -7.049 29.988 1.00 20.45 1124 ILE B O 1
ATOM 2007 N N . ILE B 1 125 ? 19.836 -9.207 29.694 1.00 17.78 1125 ILE B N 1
ATOM 2008 C CA . ILE B 1 125 ? 19.896 -9.080 28.201 1.00 17.43 1125 ILE B CA 1
ATOM 2009 C C . ILE B 1 125 ? 18.800 -10.017 27.641 1.00 19.07 1125 ILE B C 1
ATOM 2010 O O . ILE B 1 125 ? 18.828 -11.223 27.889 1.00 18.36 1125 ILE B O 1
ATOM 2015 N N . MET B 1 126 ? 17.816 -9.489 26.911 1.00 17.21 1126 MET B N 1
ATOM 2016 C CA . MET B 1 126 ? 16.646 -10.328 26.517 1.00 16.48 1126 MET B CA 1
ATOM 2017 C C . MET B 1 126 ? 16.143 -9.891 25.153 1.00 18.33 1126 MET B C 1
ATOM 2018 O O . MET B 1 126 ? 16.463 -8.775 24.727 1.00 17.90 1126 MET B O 1
ATOM 2023 N N . GLY B 1 127 ? 15.283 -10.739 24.542 1.00 16.82 1127 GLY B N 1
ATOM 2024 C CA . GLY B 1 127 ? 14.725 -10.294 23.251 1.00 18.61 1127 GLY B CA 1
ATOM 2025 C C . GLY B 1 127 ? 13.554 -9.351 23.467 1.00 18.78 1127 GLY B C 1
ATOM 2026 O O . GLY B 1 127 ? 12.947 -9.274 24.539 1.00 17.38 1127 GLY B O 1
ATOM 2027 N N . SER B 1 128 ? 13.204 -8.613 22.377 1.00 16.30 1128 SER B N 1
ATOM 2028 C CA . SER B 1 128 ? 11.994 -7.793 22.405 1.00 18.11 1128 SER B CA 1
ATOM 2029 C C . SER B 1 128 ? 10.725 -8.642 22.273 1.00 18.49 1128 SER B C 1
ATOM 2030 O O . SER B 1 128 ? 9.630 -8.234 22.697 1.00 19.57 1128 SER B O 1
ATOM 2033 N N . HIS B 1 129 ? 10.842 -9.814 21.628 1.00 16.80 1129 HIS B N 1
ATOM 2034 C CA . HIS B 1 129 ? 9.726 -10.714 21.356 1.00 18.54 1129 HIS B CA 1
ATOM 2035 C C . HIS B 1 129 ? 10.205 -12.147 21.569 1.00 19.96 1129 HIS B C 1
ATOM 2036 O O . HIS B 1 129 ? 11.351 -12.356 21.930 1.00 20.30 1129 HIS B O 1
ATOM 2043 N N . GLY B 1 130 ? 9.260 -13.074 21.450 1.00 18.93 1130 GLY B N 1
ATOM 2044 C CA . GLY B 1 130 ? 9.522 -14.425 21.914 1.00 18.19 1130 GLY B CA 1
ATOM 2045 C C . GLY B 1 130 ? 8.777 -15.446 21.077 1.00 19.89 1130 GLY B C 1
ATOM 2046 O O . GLY B 1 130 ? 8.813 -15.282 19.855 1.00 19.55 1130 GLY B O 1
ATOM 2047 N N . LYS B 1 131 ? 8.229 -16.453 21.743 1.00 21.58 1131 LYS B N 1
ATOM 2048 C CA . LYS B 1 131 ? 7.586 -17.520 20.923 1.00 23.67 1131 LYS B CA 1
ATOM 2049 C C . LYS B 1 131 ? 6.300 -17.054 20.263 1.00 25.34 1131 LYS B C 1
ATOM 2050 O O . LYS B 1 131 ? 5.981 -17.625 19.208 1.00 25.48 1131 LYS B O 1
ATOM 2056 N N . THR B 1 132 ? 5.555 -16.046 20.746 1.00 20.55 1132 THR B N 1
ATOM 2057 C CA . THR B 1 132 ? 4.381 -15.589 20.013 1.00 22.22 1132 THR B CA 1
ATOM 2058 C C . THR B 1 132 ? 4.756 -14.794 18.788 1.00 26.37 1132 THR B C 1
ATOM 2059 O O . THR B 1 132 ? 4.384 -15.085 17.635 1.00 25.29 1132 THR B O 1
ATOM 2063 N N . ASN B 1 133 ? 5.597 -13.756 19.013 1.00 22.20 1133 ASN B N 1
ATOM 2064 C CA . ASN B 1 133 ? 6.044 -12.877 17.943 1.00 20.53 1133 ASN B CA 1
ATOM 2065 C C . ASN B 1 133 ? 4.992 -12.567 16.880 1.00 24.22 1133 ASN B C 1
ATOM 2066 O O . ASN B 1 133 ? 5.183 -12.848 15.693 1.00 22.91 1133 ASN B O 1
ATOM 2071 N N . LEU B 1 134 ? 3.926 -11.910 17.341 1.00 22.41 1134 LEU B N 1
ATOM 2072 C CA . LEU B 1 134 ? 2.884 -11.421 16.390 1.00 20.52 1134 LEU B CA 1
ATOM 2073 C C . LEU B 1 134 ? 3.334 -10.091 15.831 1.00 21.57 1134 LEU B C 1
ATOM 2074 O O . LEU B 1 134 ? 3.771 -9.153 16.498 1.00 22.06 1134 LEU B O 1
ATOM 2079 N N . LYS B 1 135 ? 3.272 -9.958 14.481 1.00 24.28 1135 LYS B N 1
ATOM 2080 C CA . LYS B 1 135 ? 3.742 -8.750 13.829 1.00 25.37 1135 LYS B CA 1
ATOM 2081 C C . LYS B 1 135 ? 3.162 -7.466 14.369 1.00 24.47 1135 LYS B C 1
ATOM 2082 O O . LYS B 1 135 ? 3.910 -6.485 14.540 1.00 25.50 1135 LYS B O 1
ATOM 2088 N N . GLU B 1 136 ? 1.858 -7.452 14.738 1.00 21.78 1136 GLU B N 1
ATOM 2089 C CA . GLU B 1 136 ? 1.259 -6.216 15.199 1.00 23.02 1136 GLU B CA 1
ATOM 2090 C C . GLU B 1 136 ? 1.721 -5.847 16.607 1.00 21.49 1136 GLU B C 1
ATOM 2091 O O . GLU B 1 136 ? 1.496 -4.710 16.976 1.00 23.95 1136 GLU B O 1
ATOM 2097 N N . ILE B 1 137 ? 2.294 -6.799 17.344 1.00 21.49 1137 ILE B N 1
ATOM 2098 C CA . ILE B 1 137 ? 2.720 -6.508 18.714 1.00 21.10 1137 ILE B CA 1
ATOM 2099 C C . ILE B 1 137 ? 4.152 -5.937 18.633 1.00 19.39 1137 ILE B C 1
ATOM 2100 O O . ILE B 1 137 ? 4.988 -6.564 17.989 1.00 21.22 1137 ILE B O 1
ATOM 2105 N N . LEU B 1 138 ? 4.322 -4.732 19.207 1.00 20.67 1138 LEU B N 1
ATOM 2106 C CA . LEU B 1 138 ? 5.635 -4.082 19.082 1.00 19.90 1138 LEU B CA 1
ATOM 2107 C C . LEU B 1 138 ? 6.572 -4.295 20.265 1.00 19.54 1138 LEU B C 1
ATOM 2108 O O . LEU B 1 138 ? 7.783 -4.040 20.113 1.00 19.09 1138 LEU B O 1
ATOM 2113 N N . LEU B 1 139 ? 6.074 -4.994 21.284 1.00 19.66 1139 LEU B N 1
ATOM 2114 C CA . LEU B 1 139 ? 6.978 -5.354 22.403 1.00 18.39 1139 LEU B CA 1
ATOM 2115 C C . LEU B 1 139 ? 6.249 -6.460 23.169 1.00 19.49 1139 LEU B C 1
ATOM 2116 O O . LEU B 1 139 ? 5.070 -6.291 23.509 1.00 20.88 1139 LEU B O 1
ATOM 2121 N N . GLY B 1 140 ? 6.964 -7.556 23.370 1.00 17.71 1140 GLY B N 1
ATOM 2122 C CA . GLY B 1 140 ? 6.333 -8.724 24.053 1.00 17.31 1140 GLY B CA 1
ATOM 2123 C C . GLY B 1 140 ? 6.010 -8.325 25.510 1.00 19.44 1140 GLY B C 1
ATOM 2124 O O . GLY B 1 140 ? 6.691 -7.480 26.058 1.00 18.44 1140 GLY B O 1
ATOM 2125 N N . SER B 1 141 ? 5.065 -9.051 26.104 1.00 18.97 1141 SER B N 1
ATOM 2126 C CA . SER B 1 141 ? 4.599 -8.782 27.448 1.00 22.42 1141 SER B CA 1
ATOM 2127 C C . SER B 1 141 ? 5.616 -9.187 28.506 1.00 21.19 1141 SER B C 1
ATOM 2128 O O . SER B 1 141 ? 5.631 -8.471 29.523 1.00 20.25 1141 SER B O 1
ATOM 2131 N N . VAL B 1 142 ? 6.514 -10.177 28.233 1.00 19.66 1142 VAL B N 1
ATOM 2132 C CA . VAL B 1 142 ? 7.468 -10.469 29.325 1.00 18.51 1142 VAL B CA 1
ATOM 2133 C C . VAL B 1 142 ? 8.491 -9.346 29.427 1.00 18.47 1142 VAL B C 1
ATOM 2134 O O . VAL B 1 142 ? 8.780 -8.790 30.472 1.00 18.43 1142 VAL B O 1
ATOM 2138 N N . THR B 1 143 ? 8.986 -8.891 28.235 1.00 17.89 1143 THR B N 1
ATOM 2139 C CA . THR B 1 143 ? 9.942 -7.782 28.250 1.00 21.75 1143 THR B CA 1
ATOM 2140 C C . THR B 1 143 ? 9.336 -6.494 28.780 1.00 20.78 1143 THR B C 1
ATOM 2141 O O . THR B 1 143 ? 9.984 -5.822 29.582 1.00 17.96 1143 THR B O 1
ATOM 2145 N N . GLU B 1 144 ? 8.108 -6.167 28.351 1.00 19.96 1144 GLU B N 1
ATOM 2146 C CA . GLU B 1 144 ? 7.503 -4.943 28.897 1.00 19.21 1144 GLU B CA 1
ATOM 2147 C C . GLU B 1 144 ? 7.341 -5.027 30.416 1.00 19.98 1144 GLU B C 1
ATOM 2148 O O . GLU B 1 144 ? 7.686 -4.065 31.080 1.00 20.39 1144 GLU B O 1
ATOM 2154 N N . ASN B 1 145 ? 6.905 -6.169 30.942 1.00 20.50 1145 ASN B N 1
ATOM 2155 C CA . ASN B 1 145 ? 6.816 -6.265 32.424 1.00 19.22 1145 ASN B CA 1
ATOM 2156 C C . ASN B 1 145 ? 8.161 -6.248 33.111 1.00 20.94 1145 ASN B C 1
ATOM 2157 O O . ASN B 1 145 ? 8.290 -5.691 34.214 1.00 21.53 1145 ASN B O 1
ATOM 2162 N N . VAL B 1 146 ? 9.196 -6.909 32.542 1.00 18.26 1146 VAL B N 1
ATOM 2163 C CA . VAL B 1 146 ? 10.503 -6.848 33.205 1.00 19.79 1146 VAL B CA 1
ATOM 2164 C C . VAL B 1 146 ? 11.079 -5.447 33.200 1.00 22.40 1146 VAL B C 1
ATOM 2165 O O . VAL B 1 146 ? 11.659 -5.005 34.216 1.00 23.33 1146 VAL B O 1
ATOM 2169 N N . ILE B 1 147 ? 10.931 -4.681 32.101 1.00 17.60 1147 ILE B N 1
ATOM 2170 C CA . ILE B 1 147 ? 11.483 -3.326 32.145 1.00 17.83 1147 ILE B CA 1
ATOM 2171 C C . ILE B 1 147 ? 10.762 -2.487 33.215 1.00 20.07 1147 ILE B C 1
ATOM 2172 O O . ILE B 1 147 ? 11.397 -1.665 33.890 1.00 21.43 1147 ILE B O 1
ATOM 2177 N N . LYS B 1 148 ? 9.456 -2.584 33.281 1.00 20.94 1148 LYS B N 1
ATOM 2178 C CA . LYS B 1 148 ? 8.641 -1.781 34.206 1.00 18.81 1148 LYS B CA 1
ATOM 2179 C C . LYS B 1 148 ? 8.801 -2.251 35.653 1.00 22.79 1148 LYS B C 1
ATOM 2180 O O . LYS B 1 148 ? 8.621 -1.414 36.524 1.00 22.11 1148 LYS B O 1
ATOM 2186 N N . LYS B 1 149 ? 9.106 -3.533 35.842 1.00 21.43 1149 LYS B N 1
ATOM 2187 C CA . LYS B 1 149 ? 9.094 -3.962 37.280 1.00 20.34 1149 LYS B CA 1
ATOM 2188 C C . LYS B 1 149 ? 10.475 -4.127 37.826 1.00 23.19 1149 LYS B C 1
ATOM 2189 O O . LYS B 1 149 ? 10.596 -4.172 39.071 1.00 24.33 1149 LYS B O 1
ATOM 2195 N N . SER B 1 150 ? 11.502 -4.495 37.072 1.00 18.26 1150 SER B N 1
ATOM 2196 C CA . SER B 1 150 ? 12.853 -4.605 37.578 1.00 21.32 1150 SER B CA 1
ATOM 2197 C C . SER B 1 150 ? 13.563 -3.281 37.687 1.00 23.04 1150 SER B C 1
ATOM 2198 O O . SER B 1 150 ? 13.422 -2.390 36.812 1.00 23.75 1150 SER B O 1
ATOM 2201 N N . ASN B 1 151 ? 14.476 -3.119 38.660 1.00 20.03 1151 ASN B N 1
ATOM 2202 C CA . ASN B 1 151 ? 15.309 -1.921 38.681 1.00 19.05 1151 ASN B CA 1
ATOM 2203 C C . ASN B 1 151 ? 16.674 -2.140 38.058 1.00 19.31 1151 ASN B C 1
ATOM 2204 O O . ASN B 1 151 ? 17.580 -1.316 38.030 1.00 20.60 1151 ASN B O 1
ATOM 2209 N N . LYS B 1 152 ? 16.816 -3.283 37.312 1.00 20.82 1152 LYS B N 1
ATOM 2210 C CA . LYS B 1 152 ? 18.083 -3.561 36.675 1.00 17.60 1152 LYS B CA 1
ATOM 2211 C C . LYS B 1 152 ? 18.117 -2.952 35.270 1.00 17.40 1152 LYS B C 1
ATOM 2212 O O . LYS B 1 152 ? 17.022 -2.900 34.689 1.00 19.91 1152 LYS B O 1
ATOM 2218 N N . PRO B 1 153 ? 19.280 -2.665 34.734 1.00 18.25 1153 PRO B N 1
ATOM 2219 C CA . PRO B 1 153 ? 19.390 -2.240 33.330 1.00 19.75 1153 PRO B CA 1
ATOM 2220 C C . PRO B 1 153 ? 18.940 -3.401 32.440 1.00 18.33 1153 PRO B C 1
ATOM 2221 O O . PRO B 1 153 ? 19.253 -4.573 32.761 1.00 18.28 1153 PRO B O 1
ATOM 2225 N N . VAL B 1 154 ? 18.130 -3.080 31.423 1.00 18.13 1154 VAL B N 1
ATOM 2226 C CA . VAL B 1 154 ? 17.676 -4.133 30.493 1.00 18.82 1154 VAL B CA 1
ATOM 2227 C C . VAL B 1 154 ? 18.092 -3.798 29.052 1.00 17.77 1154 VAL B C 1
ATOM 2228 O O . VAL B 1 154 ? 17.724 -2.731 28.540 1.00 18.35 1154 VAL B O 1
ATOM 2232 N N . LEU B 1 155 ? 18.891 -4.692 28.493 1.00 17.05 1155 LEU B N 1
ATOM 2233 C CA . LEU B 1 155 ? 19.241 -4.571 27.041 1.00 15.39 1155 LEU B CA 1
ATOM 2234 C C . LEU B 1 155 ? 18.156 -5.308 26.278 1.00 17.81 1155 LEU B C 1
ATOM 2235 O O . LEU B 1 155 ? 18.083 -6.522 26.373 1.00 18.92 1155 LEU B O 1
ATOM 2240 N N . VAL B 1 156 ? 17.362 -4.615 25.467 1.00 14.75 1156 VAL B N 1
ATOM 2241 C CA . VAL B 1 156 ? 16.308 -5.188 24.672 1.00 17.22 1156 VAL B CA 1
ATOM 2242 C C . VAL B 1 156 ? 16.806 -5.365 23.231 1.00 18.96 1156 VAL B C 1
ATOM 2243 O O . VAL B 1 156 ? 17.155 -4.395 22.584 1.00 17.23 1156 VAL B O 1
ATOM 2247 N N . VAL B 1 157 ? 16.937 -6.625 22.805 1.00 15.27 1157 VAL B N 1
ATOM 2248 C CA . VAL B 1 157 ? 17.452 -6.927 21.477 1.00 16.45 1157 VAL B CA 1
ATOM 2249 C C . VAL B 1 157 ? 16.246 -7.168 20.556 1.00 17.06 1157 VAL B C 1
ATOM 2250 O O . VAL B 1 157 ? 15.426 -8.038 20.880 1.00 18.60 1157 VAL B O 1
ATOM 2254 N N . LYS B 1 158 ? 16.173 -6.440 19.455 1.00 17.19 1158 LYS B N 1
ATOM 2255 C CA . LYS B 1 158 ? 14.907 -6.528 18.681 1.00 16.76 1158 LYS B CA 1
ATOM 2256 C C . LYS B 1 158 ? 14.848 -7.755 17.789 1.00 19.10 1158 LYS B C 1
ATOM 2257 O O . LYS B 1 158 ? 15.837 -8.349 17.360 1.00 21.48 1158 LYS B O 1
ATOM 2263 N N . ARG B 1 159 ? 13.603 -8.112 17.471 1.00 19.31 1159 ARG B N 1
ATOM 2264 C CA . ARG B 1 159 ? 13.358 -9.261 16.580 1.00 15.86 1159 ARG B CA 1
ATOM 2265 C C . ARG B 1 159 ? 13.839 -8.956 15.164 1.00 19.12 1159 ARG B C 1
ATOM 2266 O O . ARG B 1 159 ? 14.151 -7.841 14.841 1.00 20.95 1159 ARG B O 1
ATOM 2274 N N . LYS B 1 160 ? 13.915 -10.031 14.359 1.00 18.15 1160 LYS B N 1
ATOM 2275 C CA . LYS B 1 160 ? 14.318 -9.783 12.949 1.00 19.74 1160 LYS B CA 1
ATOM 2276 C C . LYS B 1 160 ? 13.390 -8.784 12.287 1.00 23.87 1160 LYS B C 1
ATOM 2277 O O . LYS B 1 160 ? 12.215 -8.712 12.560 1.00 26.83 1160 LYS B O 1
ATOM 2283 N N . ASN B 1 161 ? 13.946 -8.093 11.267 1.00 24.03 1161 ASN B N 1
ATOM 2284 C CA . ASN B 1 161 ? 13.176 -7.116 10.500 1.00 28.42 1161 ASN B CA 1
ATOM 2285 C C . ASN B 1 161 ? 12.283 -7.872 9.504 1.00 32.27 1161 ASN B C 1
ATOM 2286 O O . ASN B 1 161 ? 12.663 -8.950 9.022 1.00 31.95 1161 ASN B O 1
ATOM 2291 N N . SER B 1 162 ? 11.046 -7.434 9.380 1.00 35.98 1162 SER B N 1
ATOM 2292 C CA . SER B 1 162 ? 9.982 -8.171 8.695 1.00 45.66 1162 SER B CA 1
ATOM 2293 C C . SER B 1 162 ? 10.166 -9.685 8.678 1.00 51.38 1162 SER B C 1
ATOM 2294 O O . SER B 1 162 ? 9.658 -10.389 7.752 1.00 53.84 1162 SER B O 1
#

Nearest PDB structures (foldseek):
  1mjh-assembly1_B  TM=1.007E+00  e=9.119E-28  Methanocaldococcus jannaschii
  1mjh-assembly1_A  TM=9.765E-01  e=1.660E-25  Methanocaldococcus jannaschii
  2dum-assembly1_A  TM=7.849E-01  e=6.866E-12  Pyrococcus horikoshii OT3
  3s3t-assembly1_A  TM=8.640E-01  e=2.851E-10  Lactiplantibacillus plantarum
  4wny-assembly1_A-2  TM=7.464E-01  e=2.451E-06  Burkholderia pseudomallei 1710b

InterPro domains:
  IPR006015 Universal stress protein A family [PR01438] (5-23)
  IPR006015 Universal stress protein A family [PR01438] (118-130)
  IPR006015 Universal stress protein A family [PR01438] (136-158)
  IPR006016 UspA [PF00582] (4-158)
  IPR014729 Rossmann-like alpha/beta/alpha sandwich fold [G3DSA:3.40.50.620] (1-162)

Secondary structure (DSSP, 8-state):
----EEEEE--S-HHHHHHHHHHHHT--SS--EEEEEEEEEGGGT--HHHHHHHHHHHHHHHHHHHHHHHHHHHHTT-EEEEEEEEE-HHHHHHHHHHHTT-SEEEEES--SS--TT-SS-HHHHHHHHH--S-EEEEPPP--/----EEEEE--S-HHHHHHHHHHHHT--SS--EEEEEEEEEHHHH--HHHHHHHHHHHHHHHHHHHHHHHHHHHHHHT-EEEEEEEEE-HHHHHHHHHHHTT-SEEEEES--SS--TT-SS-HHHHHHHHH--S-EEEEPPPP-

Sequence (287 aa):
VMYKKILYPTDFSETAEIALKHVKAFKTLKAEEVILLHVIDEREIKVEEFENELKNKLTEEAKNKMENIKKELEDVGFKVKDIIVVGIPHEEIVKIAEDEGVDIIIMGSHGKTNLKEILLGSVTENVIKKSNKPVLVVKRKNSVMYKKILYPTDFSETAEIALKHVKAFKTLKAEEVILLHVIDEREIKSVEEFENELKNKLTEEAKNKMENIKKELEDVGFKVKDIIVVGIPHEEIVKIAEDEGVDIIIMGSHGKTNLKEILLGSVTENVIKKSNKPVLVVKRKNS